Protein AF-A0A1D5Q886-F1 (afdb_monomer_lite)

Radius of gyration: 32.85 Å; chains: 1; bounding box: 80×45×106 Å

Secondary structure (DSSP, 8-state):
--S--------GGGGGSS---TTHHHHHHTHHHHTSTT----HHHHHH------SEEEEEEEETTEEEEEEEE--SHHHHTTGGGG-TT-SEEEEEEETT-TT-B-TTTSSSBHHHHHHHHHHHHHT-GGGTTSEEEEEEE-HHHHHHHHTTS-GGGT-TT--S-TT-HHHHHHHHHHHHHHT-S--SS---EEE--TT-HHHHHHHHHHHHHHHHHHHHHHHHHHHHHHHHHHHHHHHHHHHHHHHHHTS--PPPPHHHHHHHHHHHHHHHHHHHHHHHHH--SS-HHHHHHHHHHHTTSSSS----

Organism: Macaca mulatta (NCBI:txid9544)

Sequence (308 aa):
MTPWAGLRAGPLLLWSCADWGESVKYFLDNLDRIGQLNYFPSKQDILLARKATKGIVEHDFVIKKIPFKMVDVGGQRSQRQKWFQCFDGITSILFMVSSSEYDQVLMEDRRTNRLVESMNIFETIVNNKLFFNVSIILFLNKMDLLVEKVKTVSIKKHFPDFRGDPHRLEDVQRYLVQCFDRKRRNRSKPLFHHFTTAIDTENVRFVFHAVKDTILQENLKDIMLHLASSQLTFQEAHRRWRNLEFLQTAAPPVPLDSRACLQLSLLKGVRQCLLGLWLLFWLDKEVAVFVLLLWLFTDLKDVTRAEC

Structure (mmCIF, N/CA/C/O backbone):
data_AF-A0A1D5Q886-F1
#
_entry.id   AF-A0A1D5Q886-F1
#
loop_
_atom_site.group_PDB
_atom_site.id
_atom_site.type_symbol
_atom_site.label_atom_id
_atom_site.label_alt_id
_atom_site.label_comp_id
_atom_site.label_asym_id
_atom_site.label_entity_id
_atom_site.label_seq_id
_atom_site.pdbx_PDB_ins_code
_atom_site.Cartn_x
_atom_site.Cartn_y
_atom_site.Cartn_z
_atom_site.occupancy
_atom_site.B_iso_or_equiv
_atom_site.auth_seq_id
_atom_site.auth_comp_id
_atom_site.auth_asym_id
_atom_site.auth_atom_id
_atom_site.pdbx_PDB_model_num
ATOM 1 N N . MET A 1 1 ? 21.673 27.753 -38.945 1.00 35.06 1 MET A N 1
ATOM 2 C CA . MET A 1 1 ? 22.436 26.631 -38.356 1.00 35.06 1 MET A CA 1
ATOM 3 C C . MET A 1 1 ? 21.899 26.376 -36.956 1.00 35.06 1 MET A C 1
ATOM 5 O O . MET A 1 1 ? 22.257 27.079 -36.025 1.00 35.06 1 MET A O 1
ATOM 9 N N . THR A 1 2 ? 20.946 25.457 -36.829 1.00 32.69 2 THR A N 1
ATOM 10 C CA . THR A 1 2 ? 20.318 25.061 -35.558 1.00 32.69 2 THR A CA 1
ATOM 11 C C . THR A 1 2 ? 21.127 23.932 -34.907 1.00 32.69 2 THR A C 1
ATOM 13 O O . THR A 1 2 ? 21.333 22.907 -35.561 1.00 32.69 2 THR A O 1
ATOM 16 N N . PRO A 1 3 ? 21.573 24.057 -33.645 1.00 34.31 3 PRO A N 1
ATOM 17 C CA . PRO A 1 3 ? 22.363 23.030 -32.977 1.00 34.31 3 PRO A CA 1
ATOM 18 C C . PRO A 1 3 ? 21.439 22.042 -32.247 1.00 34.31 3 PRO A C 1
ATOM 20 O O . PRO A 1 3 ? 21.350 22.052 -31.028 1.00 34.31 3 PRO A O 1
ATOM 23 N N . TRP A 1 4 ? 20.720 21.199 -32.995 1.00 37.16 4 TRP A N 1
ATOM 24 C CA . TRP A 1 4 ? 19.926 20.088 -32.429 1.00 37.16 4 TRP A CA 1
ATOM 25 C C . TRP A 1 4 ? 20.137 18.761 -33.175 1.00 37.16 4 TRP A C 1
ATOM 27 O O . TRP A 1 4 ? 19.319 17.851 -33.102 1.00 37.16 4 TRP A O 1
ATOM 37 N N . ALA A 1 5 ? 21.259 18.619 -33.881 1.00 35.41 5 ALA A N 1
ATOM 38 C CA . ALA A 1 5 ? 21.667 17.361 -34.498 1.00 35.41 5 ALA A CA 1
ATOM 39 C C . ALA A 1 5 ? 22.749 16.704 -33.629 1.00 35.41 5 ALA A C 1
ATOM 41 O O . ALA A 1 5 ? 23.938 16.911 -33.855 1.00 35.41 5 ALA A O 1
ATOM 42 N N . GLY A 1 6 ? 22.359 15.959 -32.589 1.00 32.94 6 GLY A N 1
ATOM 43 C CA . GLY A 1 6 ? 23.367 15.326 -31.728 1.00 32.94 6 GLY A CA 1
ATOM 44 C C . GLY A 1 6 ? 22.916 14.415 -30.590 1.00 32.94 6 GLY A C 1
ATOM 45 O O . GLY A 1 6 ? 23.776 13.778 -29.990 1.00 32.94 6 GLY A O 1
ATOM 46 N N . LEU A 1 7 ? 21.623 14.275 -30.288 1.00 31.41 7 LEU A N 1
ATOM 47 C CA . LEU A 1 7 ? 21.173 13.280 -29.307 1.00 31.41 7 LEU A CA 1
ATOM 48 C C . LEU A 1 7 ? 20.962 11.929 -29.995 1.00 31.41 7 LEU A C 1
ATOM 50 O O . LEU A 1 7 ? 19.852 11.547 -30.353 1.00 31.41 7 LEU A O 1
ATOM 54 N N . ARG A 1 8 ? 22.065 11.197 -30.192 1.00 32.16 8 ARG A N 1
ATOM 55 C CA . ARG A 1 8 ? 21.997 9.751 -30.429 1.00 32.16 8 ARG A CA 1
ATOM 56 C C . ARG A 1 8 ? 21.373 9.116 -29.189 1.00 32.16 8 ARG A C 1
ATOM 58 O O . ARG A 1 8 ? 21.876 9.313 -28.084 1.00 32.16 8 ARG A O 1
ATOM 65 N N . ALA A 1 9 ? 20.294 8.366 -29.385 1.00 40.53 9 ALA A N 1
ATOM 66 C CA . ALA A 1 9 ? 19.704 7.507 -28.370 1.00 40.53 9 ALA A CA 1
ATOM 67 C C . ALA A 1 9 ? 20.771 6.519 -27.864 1.00 40.53 9 ALA A C 1
ATOM 69 O O . ALA A 1 9 ? 21.101 5.540 -28.531 1.00 40.53 9 ALA A O 1
ATOM 70 N N . GLY A 1 10 ? 21.365 6.829 -26.711 1.00 32.94 10 GLY A N 1
ATOM 71 C CA . GLY A 1 10 ? 22.232 5.916 -25.974 1.00 32.94 10 GLY A CA 1
ATOM 72 C C . GLY A 1 10 ? 21.411 4.774 -25.365 1.00 32.94 10 GLY A C 1
ATOM 73 O O . GLY A 1 10 ? 20.213 4.944 -25.122 1.00 32.94 10 GLY A O 1
ATOM 74 N N . PRO A 1 11 ? 22.025 3.602 -25.132 1.00 35.56 11 PRO A N 1
ATOM 75 C CA . PRO A 1 11 ? 21.311 2.397 -24.739 1.00 35.56 11 PRO A CA 1
ATOM 76 C C . PRO A 1 11 ? 20.588 2.599 -23.403 1.00 35.56 11 PRO A C 1
ATOM 78 O O . PRO A 1 11 ? 21.082 3.292 -22.515 1.00 35.56 11 PRO A O 1
ATOM 81 N N . LEU A 1 12 ? 19.424 1.953 -23.292 1.00 39.47 12 LEU A N 1
ATOM 82 C CA . LEU A 1 12 ? 18.396 1.926 -22.233 1.00 39.47 12 LEU A CA 1
ATOM 83 C C . LEU A 1 12 ? 18.867 1.779 -20.761 1.00 39.47 12 LEU A C 1
ATOM 85 O O . LEU A 1 12 ? 18.046 1.647 -19.861 1.00 39.47 12 LEU A O 1
ATOM 89 N N . LEU A 1 13 ? 20.168 1.828 -20.481 1.00 33.81 13 LEU A N 1
ATOM 90 C CA . LEU A 1 13 ? 20.782 1.653 -19.165 1.00 33.81 13 LEU A CA 1
ATOM 91 C C . LEU A 1 13 ? 20.791 2.923 -18.297 1.00 33.81 13 LEU A C 1
ATOM 93 O O . LEU A 1 13 ? 20.920 2.811 -17.083 1.00 33.81 13 LEU A O 1
ATOM 97 N N . LEU A 1 14 ? 20.602 4.122 -18.865 1.00 29.92 14 LEU A N 1
ATOM 98 C CA . LEU A 1 14 ? 20.473 5.355 -18.063 1.00 29.92 14 LEU A CA 1
ATOM 99 C C . LEU A 1 14 ? 19.100 5.514 -17.383 1.00 29.92 14 LEU A C 1
ATOM 101 O O . LEU A 1 14 ? 18.941 6.363 -16.507 1.00 29.92 14 LEU A O 1
ATOM 105 N N . TRP A 1 15 ? 18.114 4.692 -17.748 1.00 35.84 15 TRP A N 1
ATOM 106 C CA . TRP A 1 15 ? 16.752 4.773 -17.214 1.00 35.84 15 TRP A CA 1
ATOM 107 C C . TRP A 1 15 ? 16.593 4.151 -15.821 1.00 35.84 15 TRP A C 1
ATOM 109 O O . TRP A 1 15 ? 15.579 4.387 -15.174 1.00 35.84 15 TRP A O 1
ATOM 119 N N . SER A 1 16 ? 17.576 3.393 -15.318 1.00 34.75 16 SER A N 1
ATOM 120 C CA . SER A 1 16 ? 17.451 2.731 -14.010 1.00 34.75 16 SER A CA 1
ATOM 121 C C . SER A 1 16 ? 17.800 3.626 -12.814 1.00 34.75 16 SER A C 1
ATOM 123 O O . SER A 1 16 ? 17.658 3.187 -11.678 1.00 34.75 16 SER A O 1
ATOM 125 N N . CYS A 1 17 ? 18.309 4.843 -13.044 1.00 35.97 17 CYS A N 1
ATOM 126 C CA . CYS A 1 17 ? 18.893 5.683 -11.989 1.00 35.97 17 CYS A CA 1
ATOM 127 C C . CYS A 1 17 ? 18.140 7.004 -11.750 1.00 35.97 17 CYS A C 1
ATOM 129 O O . CYS A 1 17 ? 18.440 7.730 -10.804 1.00 35.97 17 CYS A O 1
ATOM 131 N N . ALA A 1 18 ? 17.162 7.337 -12.593 1.00 41.09 18 ALA A N 1
ATOM 132 C CA . ALA A 1 18 ? 16.409 8.575 -12.462 1.00 41.09 18 ALA A CA 1
ATOM 133 C C . ALA A 1 18 ? 15.061 8.314 -11.773 1.00 41.09 18 ALA A C 1
ATOM 135 O O . ALA A 1 18 ? 14.296 7.452 -12.200 1.00 41.09 18 ALA A O 1
ATOM 136 N N . ASP A 1 19 ? 14.788 9.057 -10.698 1.00 54.03 19 ASP A N 1
ATOM 137 C CA . ASP A 1 19 ? 13.558 8.971 -9.904 1.00 54.03 19 ASP A CA 1
ATOM 138 C C . ASP A 1 19 ? 12.361 9.579 -10.653 1.00 54.03 19 ASP A C 1
ATOM 140 O O . ASP A 1 19 ? 11.834 10.638 -10.312 1.00 54.03 19 ASP A O 1
ATOM 144 N N . TRP A 1 20 ? 11.957 8.932 -11.741 1.00 64.25 20 TRP A N 1
ATOM 145 C CA . TRP A 1 20 ? 10.746 9.289 -12.463 1.00 64.25 20 TRP A CA 1
ATOM 146 C C . TRP A 1 20 ? 9.545 8.627 -11.794 1.00 64.25 20 TRP A C 1
ATOM 148 O O . TRP A 1 20 ? 9.583 7.460 -11.404 1.00 64.25 20 TRP A O 1
ATOM 158 N N . GLY A 1 21 ? 8.452 9.380 -11.658 1.00 72.25 21 GLY A N 1
ATOM 159 C CA . GLY A 1 21 ? 7.179 8.805 -11.237 1.00 72.25 21 GLY A CA 1
ATOM 160 C C . GLY A 1 21 ? 6.729 7.729 -12.226 1.00 72.25 21 GLY A C 1
ATOM 161 O O . GLY A 1 21 ? 6.807 7.926 -13.434 1.00 72.25 21 GLY A O 1
ATOM 162 N N . GLU A 1 22 ? 6.224 6.606 -11.725 1.00 75.69 22 GLU A N 1
ATOM 163 C CA . GLU A 1 22 ? 5.811 5.467 -12.561 1.00 75.69 22 GLU A CA 1
ATOM 164 C C . GLU A 1 22 ? 4.696 5.836 -13.560 1.00 75.69 22 GLU A C 1
ATOM 166 O O . GLU A 1 22 ? 4.596 5.236 -14.627 1.00 75.69 22 GLU A O 1
ATOM 171 N N . SER A 1 23 ? 3.903 6.876 -13.269 1.00 86.31 23 SER A N 1
ATOM 172 C CA . SER A 1 23 ? 2.862 7.389 -14.165 1.00 86.31 23 SER A CA 1
ATOM 173 C C . SER A 1 23 ? 3.380 8.239 -15.332 1.00 86.31 23 SER A C 1
ATOM 175 O O . SER A 1 23 ? 2.614 8.535 -16.247 1.00 86.31 23 SER A O 1
ATOM 177 N N . VAL A 1 24 ? 4.670 8.601 -15.363 1.00 90.56 24 VAL A N 1
ATOM 178 C CA . VAL A 1 24 ? 5.254 9.427 -16.439 1.00 90.56 24 VAL A CA 1
ATOM 179 C C . VAL A 1 24 ? 5.100 8.751 -17.798 1.00 90.56 24 VAL A C 1
ATOM 181 O O . VAL A 1 24 ? 4.700 9.407 -18.756 1.00 90.56 24 VAL A O 1
ATOM 184 N N . LYS A 1 25 ? 5.343 7.435 -17.872 1.00 89.75 25 LYS A N 1
ATOM 185 C CA . LYS A 1 25 ? 5.168 6.666 -19.110 1.00 89.75 25 LYS A CA 1
ATOM 186 C C . LYS A 1 25 ? 3.739 6.792 -19.640 1.00 89.75 25 LYS A C 1
ATOM 188 O O . LYS A 1 25 ? 3.553 7.115 -20.802 1.00 89.75 25 LYS A O 1
ATOM 193 N N . TYR A 1 26 ? 2.739 6.611 -18.775 1.00 91.12 26 TYR A N 1
ATOM 194 C CA . TYR A 1 26 ? 1.333 6.732 -19.160 1.00 91.12 26 TYR A CA 1
ATOM 195 C C . TYR A 1 26 ? 1.006 8.115 -19.739 1.00 91.12 26 TYR A C 1
ATOM 197 O O . TYR A 1 26 ? 0.364 8.200 -20.782 1.00 91.12 26 TYR A O 1
ATOM 205 N N . PHE A 1 27 ? 1.457 9.197 -19.097 1.00 93.94 27 PHE A N 1
ATOM 206 C CA . PHE A 1 27 ? 1.172 10.547 -19.589 1.00 93.94 27 PHE A CA 1
ATOM 207 C C . PHE A 1 27 ? 1.894 10.856 -20.907 1.00 93.94 27 PHE A C 1
ATOM 209 O O . PHE A 1 27 ? 1.302 11.486 -21.778 1.00 93.94 27 PHE A O 1
ATOM 216 N N . LEU A 1 28 ? 3.134 10.388 -21.082 1.00 94.81 28 LEU A N 1
ATOM 217 C CA . LEU A 1 28 ? 3.879 10.563 -22.333 1.00 94.81 28 LEU A CA 1
ATOM 218 C C . LEU A 1 28 ? 3.280 9.746 -23.483 1.00 94.81 28 LEU A C 1
ATOM 220 O O . LEU A 1 28 ? 3.143 10.267 -24.585 1.00 94.81 28 LEU A O 1
ATOM 224 N N . ASP A 1 29 ? 2.854 8.510 -23.218 1.00 95.06 29 ASP A N 1
ATOM 225 C CA . ASP A 1 29 ? 2.193 7.656 -24.213 1.00 95.06 29 ASP A CA 1
ATOM 226 C C . ASP A 1 29 ? 0.838 8.236 -24.670 1.00 95.06 29 ASP A C 1
ATOM 228 O O . ASP A 1 29 ? 0.350 7.906 -25.746 1.00 95.06 29 ASP A O 1
ATOM 232 N N . ASN A 1 30 ? 0.220 9.105 -23.860 1.00 94.81 30 ASN A N 1
ATOM 233 C CA . ASN A 1 30 ? -1.072 9.742 -24.136 1.00 94.81 30 ASN A CA 1
ATOM 234 C C . ASN A 1 30 ? -0.950 11.249 -24.420 1.00 94.81 30 ASN A C 1
ATOM 236 O O . ASN A 1 30 ? -1.945 11.977 -24.320 1.00 94.81 30 ASN A O 1
ATOM 240 N N . LEU A 1 31 ? 0.252 11.729 -24.759 1.00 95.81 31 LEU A N 1
ATOM 241 C CA . LEU A 1 31 ? 0.537 13.157 -24.895 1.00 95.81 31 LEU A CA 1
ATOM 242 C C . LEU A 1 31 ? -0.369 13.839 -25.929 1.00 95.81 31 LEU A C 1
ATOM 244 O O . LEU A 1 31 ? -0.836 14.945 -25.677 1.00 95.81 31 LEU A O 1
ATOM 248 N N . ASP A 1 32 ? -0.696 13.157 -27.028 1.00 95.75 32 ASP A N 1
ATOM 249 C CA . ASP A 1 32 ? -1.574 13.688 -28.079 1.00 95.75 32 ASP A CA 1
ATOM 250 C C . ASP A 1 32 ? -2.990 13.988 -27.576 1.00 95.75 32 ASP A C 1
ATOM 252 O O . ASP A 1 32 ? -3.592 14.984 -27.968 1.00 95.75 32 ASP A O 1
ATOM 256 N N . ARG A 1 33 ? -3.527 13.144 -26.684 1.00 96.62 33 ARG A N 1
ATOM 257 C CA . ARG A 1 33 ? -4.844 13.349 -26.062 1.00 96.62 33 ARG A CA 1
ATOM 258 C C . ARG A 1 33 ? -4.792 14.440 -24.995 1.00 96.62 33 ARG A C 1
ATOM 260 O O . ARG A 1 33 ? -5.731 15.219 -24.869 1.00 96.62 33 ARG A O 1
ATOM 267 N N . ILE A 1 34 ? -3.714 14.478 -24.212 1.00 96.12 34 ILE A N 1
ATOM 268 C CA . ILE A 1 34 ? -3.549 15.414 -23.090 1.00 96.12 34 ILE A CA 1
ATOM 269 C C . ILE A 1 34 ? -3.214 16.829 -23.583 1.00 96.12 34 ILE A C 1
ATOM 271 O O . ILE A 1 34 ? -3.606 17.807 -22.955 1.00 96.12 34 ILE A O 1
ATOM 275 N N . GLY A 1 35 ? -2.515 16.952 -24.713 1.00 96.38 35 GLY A N 1
ATOM 276 C CA . GLY A 1 35 ? -2.115 18.227 -25.309 1.00 96.38 35 GLY A CA 1
ATOM 277 C C . GLY A 1 35 ? -3.220 18.959 -26.076 1.00 96.38 35 GLY A C 1
ATOM 278 O O . GLY A 1 35 ? -2.978 20.056 -26.577 1.00 96.38 35 GLY A O 1
ATOM 279 N N . GLN A 1 36 ? -4.422 18.383 -26.195 1.00 97.19 36 GLN A N 1
ATOM 280 C CA . GLN A 1 36 ? -5.547 19.021 -26.886 1.00 97.19 36 GLN A CA 1
ATOM 281 C C . GLN A 1 36 ? -6.031 20.267 -26.128 1.00 97.19 36 GLN A C 1
ATOM 283 O O . GLN A 1 36 ? -6.125 20.265 -24.903 1.00 97.19 36 GLN A O 1
ATOM 288 N N . LEU A 1 37 ? -6.409 21.326 -26.856 1.00 96.56 37 LEU A N 1
ATOM 289 C CA . LEU A 1 37 ? -6.876 22.596 -26.266 1.00 96.56 37 LEU A CA 1
ATOM 290 C C . LEU A 1 37 ? -8.120 22.436 -25.378 1.00 96.56 37 LEU A C 1
ATOM 292 O O . LEU A 1 37 ? -8.325 23.206 -24.445 1.00 96.56 37 LEU A O 1
ATOM 296 N N . ASN A 1 38 ? -8.950 21.441 -25.674 1.00 96.75 38 ASN A N 1
ATOM 297 C CA . ASN A 1 38 ? -10.170 21.101 -24.949 1.00 96.75 38 ASN A CA 1
ATOM 298 C C . ASN A 1 38 ? -9.994 19.867 -24.044 1.00 96.75 38 ASN A C 1
ATOM 300 O O . ASN A 1 38 ? -10.980 19.197 -23.731 1.00 96.75 38 ASN A O 1
ATOM 304 N N . TYR A 1 39 ? -8.759 19.539 -23.650 1.00 96.94 39 TYR A N 1
ATOM 305 C CA . TYR A 1 39 ? -8.482 18.395 -22.789 1.00 96.94 39 TYR A CA 1
ATOM 306 C C . TYR A 1 39 ? -9.258 18.481 -21.469 1.00 96.94 39 TYR A C 1
ATOM 308 O O . TYR A 1 39 ? -9.188 19.468 -20.733 1.00 96.94 39 TYR A O 1
ATOM 316 N N . PHE A 1 40 ? -9.953 17.390 -21.149 1.00 95.38 40 PHE A N 1
ATOM 317 C CA . PHE A 1 40 ? -10.564 17.168 -19.848 1.00 95.38 40 PHE A CA 1
ATOM 318 C C . PHE A 1 40 ? -10.051 15.840 -19.269 1.00 95.38 40 PHE A C 1
ATOM 320 O O . PHE A 1 40 ? -10.111 14.821 -19.968 1.00 95.38 40 PHE A O 1
ATOM 327 N N . PRO A 1 41 ? -9.542 15.813 -18.022 1.00 96.44 41 PRO A N 1
ATOM 328 C CA . PRO A 1 41 ? -8.985 14.598 -17.440 1.00 96.44 41 PRO A CA 1
ATOM 329 C C . PRO A 1 41 ? -10.016 13.477 -17.327 1.00 96.44 41 PRO A C 1
ATOM 331 O O . PRO A 1 41 ? -11.115 13.658 -16.800 1.00 96.44 41 PRO A O 1
ATOM 334 N N . SER A 1 42 ? -9.634 12.285 -17.773 1.00 94.25 42 SER A N 1
ATOM 335 C CA . SER A 1 42 ? -10.389 11.065 -17.502 1.00 94.25 42 SER A CA 1
ATOM 336 C C . SER A 1 42 ? -10.207 10.622 -16.045 1.00 94.25 42 SER A C 1
ATOM 338 O O . SER A 1 42 ? -9.279 11.045 -15.352 1.00 94.25 42 SER A O 1
ATOM 340 N N . LYS A 1 43 ? -11.053 9.695 -15.577 1.00 91.31 43 LYS A N 1
ATOM 341 C CA . LYS A 1 43 ? -10.880 9.070 -14.252 1.00 91.31 43 LYS A CA 1
ATOM 342 C C . LYS A 1 43 ? -9.500 8.418 -14.104 1.00 91.31 43 LYS A C 1
ATOM 344 O O . LYS A 1 43 ? -8.897 8.525 -13.042 1.00 91.31 43 LYS A O 1
ATOM 349 N N . GLN A 1 44 ? -8.988 7.806 -15.172 1.00 88.94 44 GLN A N 1
ATOM 350 C CA . GLN A 1 44 ? -7.668 7.178 -15.176 1.00 88.94 44 GLN A CA 1
ATOM 351 C C . GLN A 1 44 ? -6.543 8.210 -15.030 1.00 88.94 44 GLN A C 1
ATOM 353 O O . GLN A 1 44 ? -5.605 7.988 -14.267 1.00 88.94 44 GLN A O 1
ATOM 358 N N . ASP A 1 45 ? -6.663 9.363 -15.699 1.00 93.00 45 ASP A N 1
ATOM 359 C CA . ASP A 1 45 ? -5.696 10.462 -15.569 1.00 93.00 45 ASP A CA 1
ATOM 360 C C . ASP A 1 45 ? -5.642 10.977 -14.132 1.00 93.00 45 ASP A C 1
ATOM 362 O O . ASP A 1 45 ? -4.561 11.204 -13.595 1.00 93.00 45 ASP A O 1
ATOM 366 N N . ILE A 1 46 ? -6.810 11.117 -13.497 1.00 91.56 46 ILE A N 1
ATOM 367 C CA . ILE A 1 46 ? -6.927 11.562 -12.105 1.00 91.56 46 ILE A CA 1
ATOM 368 C C . ILE A 1 46 ? -6.277 10.548 -11.154 1.00 91.56 46 ILE A C 1
ATOM 370 O O . ILE A 1 46 ? -5.536 10.955 -10.264 1.00 91.56 46 ILE A O 1
ATOM 374 N N . LEU A 1 47 ? -6.505 9.244 -11.351 1.00 87.50 47 LEU A N 1
ATOM 375 C CA . LEU A 1 47 ? -5.916 8.187 -10.516 1.00 87.50 47 LEU A CA 1
ATOM 376 C C . LEU A 1 47 ? -4.388 8.083 -10.661 1.00 87.50 47 LEU A C 1
ATOM 378 O O . LEU A 1 47 ? -3.703 7.732 -9.703 1.00 87.50 47 LEU A O 1
ATOM 382 N N . LEU A 1 48 ? -3.846 8.388 -11.844 1.00 87.38 48 LEU A N 1
ATOM 383 C CA . LEU A 1 48 ? -2.403 8.351 -12.120 1.00 87.38 48 LEU A CA 1
ATOM 384 C C . LEU A 1 48 ? -1.686 9.678 -11.833 1.00 87.38 48 LEU A C 1
ATOM 386 O O . LEU A 1 48 ? -0.447 9.724 -11.796 1.00 87.38 48 LEU A O 1
ATOM 390 N N . ALA A 1 49 ? -2.436 10.761 -11.621 1.00 88.75 49 ALA A N 1
ATOM 391 C CA . ALA A 1 49 ? -1.885 12.057 -11.267 1.00 88.75 49 ALA A CA 1
ATOM 392 C C . ALA A 1 49 ? -1.234 11.998 -9.879 1.00 88.75 49 ALA A C 1
ATOM 394 O O . ALA A 1 49 ? -1.836 11.592 -8.886 1.00 88.75 49 ALA A O 1
ATOM 395 N N . ARG A 1 50 ? 0.022 12.444 -9.790 1.00 85.38 50 ARG A N 1
ATOM 396 C CA . ARG A 1 50 ? 0.776 12.435 -8.534 1.00 85.38 50 ARG A CA 1
ATOM 397 C C . ARG A 1 50 ? 0.750 13.812 -7.884 1.00 85.38 50 ARG A C 1
ATOM 399 O O . ARG A 1 50 ? 1.341 14.758 -8.397 1.00 85.38 50 ARG A O 1
ATOM 406 N N . LYS A 1 51 ? 0.160 13.898 -6.693 1.00 86.06 51 LYS A N 1
ATOM 407 C CA . LYS A 1 51 ? 0.280 15.050 -5.792 1.00 86.06 51 LYS A CA 1
ATOM 408 C C . LYS A 1 51 ? 0.707 14.552 -4.418 1.00 86.06 51 LYS A C 1
ATOM 410 O O . LYS A 1 51 ? 0.059 13.686 -3.848 1.00 86.06 51 LYS A O 1
ATOM 415 N N . ALA A 1 52 ? 1.817 15.067 -3.892 1.00 85.00 52 ALA A N 1
ATOM 416 C CA . ALA A 1 52 ? 2.274 14.679 -2.561 1.00 85.00 52 ALA A CA 1
ATOM 417 C C . ALA A 1 52 ? 1.327 15.243 -1.489 1.00 85.00 52 ALA A C 1
ATOM 419 O O . ALA A 1 52 ? 1.185 16.466 -1.385 1.00 85.00 52 ALA A O 1
ATOM 420 N N . THR A 1 53 ? 0.714 14.367 -0.687 1.00 85.94 53 THR A N 1
ATOM 421 C CA . THR A 1 53 ? -0.109 14.764 0.462 1.00 85.94 53 THR A CA 1
ATOM 422 C C . THR A 1 53 ? 0.759 15.493 1.487 1.00 85.94 53 THR A C 1
ATOM 424 O O . THR A 1 53 ? 1.780 14.979 1.953 1.00 85.94 53 THR A O 1
ATOM 427 N N . LYS A 1 54 ? 0.361 16.721 1.829 1.00 86.44 54 LYS A N 1
ATOM 428 C CA . LYS A 1 54 ? 0.977 17.530 2.884 1.00 86.44 54 LYS A CA 1
ATOM 429 C C . LYS A 1 54 ? -0.029 17.655 4.020 1.00 86.44 54 LYS A C 1
ATOM 431 O O . LYS A 1 54 ? -1.084 18.244 3.825 1.00 86.44 54 LYS A O 1
ATOM 436 N N . GLY A 1 55 ? 0.319 17.151 5.201 1.00 87.69 55 GLY A N 1
ATOM 437 C CA . GLY A 1 55 ? -0.596 17.126 6.343 1.00 87.69 55 GLY A CA 1
ATOM 438 C C . GLY A 1 55 ? -1.519 15.908 6.356 1.00 87.69 55 GLY A C 1
ATOM 439 O O . GLY A 1 55 ? -1.104 14.820 5.951 1.00 87.69 55 GLY A O 1
ATOM 440 N N . ILE A 1 56 ? -2.719 16.123 6.890 1.00 89.31 56 ILE A N 1
ATOM 441 C CA . ILE A 1 56 ? -3.748 15.119 7.165 1.00 89.31 56 ILE A CA 1
ATOM 442 C C . ILE A 1 56 ? -5.001 15.533 6.398 1.00 89.31 56 ILE A C 1
ATOM 444 O O . ILE A 1 56 ? -5.367 16.710 6.421 1.00 89.31 56 ILE A O 1
ATOM 448 N N . VAL A 1 57 ? -5.628 14.587 5.708 1.00 90.50 57 VAL A N 1
ATOM 449 C CA . VAL A 1 57 ? -6.862 14.806 4.950 1.00 90.50 57 VAL A CA 1
ATOM 450 C C . VAL A 1 57 ? -7.886 13.769 5.386 1.00 90.50 57 VAL A C 1
ATOM 452 O O . VAL A 1 57 ? -7.604 12.574 5.373 1.00 90.50 57 VAL A O 1
ATOM 455 N N . GLU A 1 58 ? -9.072 14.226 5.777 1.00 92.12 58 GLU A N 1
ATOM 456 C CA . GLU A 1 58 ? -10.180 13.357 6.169 1.00 92.12 58 GLU A CA 1
ATOM 457 C C . GLU A 1 58 ? -11.203 13.245 5.037 1.00 92.12 58 GLU A C 1
ATOM 459 O O . GLU A 1 58 ? -11.515 14.222 4.352 1.00 92.12 58 GLU A O 1
ATOM 464 N N . HIS A 1 59 ? -11.734 12.041 4.860 1.00 90.88 59 HIS A N 1
ATOM 465 C CA . HIS A 1 59 ? -12.771 11.726 3.893 1.00 90.88 59 HIS A CA 1
ATOM 466 C C . HIS A 1 59 ? -13.878 10.929 4.573 1.00 90.88 59 HIS A C 1
ATOM 468 O O . HIS A 1 59 ? -13.674 9.780 4.969 1.00 90.88 59 HIS A O 1
ATOM 474 N N . ASP A 1 60 ? -15.060 11.528 4.661 1.00 91.31 60 ASP A N 1
ATOM 475 C CA . ASP A 1 60 ? -16.253 10.875 5.186 1.00 91.31 60 ASP A CA 1
ATOM 476 C C . ASP A 1 60 ? -17.065 10.252 4.048 1.00 91.31 60 ASP A C 1
ATOM 478 O O . ASP A 1 60 ? -17.341 10.884 3.025 1.00 91.31 60 ASP A O 1
ATOM 482 N N . PHE A 1 61 ? -17.473 8.999 4.222 1.00 88.69 61 PHE A N 1
ATOM 483 C CA . PHE A 1 61 ? -18.352 8.307 3.286 1.00 88.69 61 PHE A CA 1
ATOM 484 C C . PHE A 1 61 ? -19.237 7.294 4.005 1.00 88.69 61 PHE A C 1
ATOM 486 O O . PHE A 1 61 ? -18.891 6.759 5.051 1.00 88.69 61 PHE A O 1
ATOM 493 N N . VAL A 1 62 ? -20.402 6.997 3.432 1.00 85.00 62 VAL A N 1
ATOM 494 C CA . VAL A 1 62 ? -21.343 6.022 3.997 1.00 85.00 62 VAL A CA 1
ATOM 495 C C . VAL A 1 62 ? -21.422 4.813 3.078 1.00 85.00 62 VAL A C 1
ATOM 497 O O . VAL A 1 62 ? -21.809 4.929 1.917 1.00 85.00 62 VAL A O 1
ATOM 500 N N . ILE A 1 63 ? -21.096 3.630 3.601 1.00 78.38 63 ILE A N 1
ATOM 501 C CA . ILE A 1 63 ? -21.178 2.366 2.860 1.00 78.38 63 ILE A CA 1
ATOM 502 C C . ILE A 1 63 ? -22.187 1.464 3.552 1.00 78.38 63 ILE A C 1
ATOM 504 O O . ILE A 1 63 ? -22.016 1.105 4.712 1.00 78.38 63 ILE A O 1
ATOM 508 N N . LYS A 1 64 ? -23.247 1.068 2.834 1.00 79.38 64 LYS A N 1
ATOM 509 C CA . LYS A 1 64 ? -24.316 0.198 3.364 1.00 79.38 64 LYS A CA 1
ATOM 510 C C . LYS A 1 64 ? -24.863 0.694 4.722 1.00 79.38 64 LYS A C 1
ATOM 512 O O . LYS A 1 64 ? -25.076 -0.104 5.626 1.00 79.38 64 LYS A O 1
ATOM 517 N N . LYS A 1 65 ? -25.102 2.010 4.838 1.00 81.69 65 LYS A N 1
ATOM 518 C CA . LYS A 1 65 ? -25.575 2.721 6.050 1.00 81.69 65 LYS A CA 1
ATOM 519 C C . LYS A 1 65 ? -24.577 2.797 7.214 1.00 81.69 65 LYS A C 1
ATOM 521 O O . LYS A 1 65 ? -24.933 3.303 8.271 1.00 81.69 65 LYS A O 1
ATOM 526 N N . ILE A 1 66 ? -23.344 2.336 7.026 1.00 80.12 66 ILE A N 1
ATOM 527 C CA . ILE A 1 66 ? -22.282 2.450 8.024 1.00 80.12 66 ILE A CA 1
ATOM 528 C C . ILE A 1 66 ? -21.431 3.674 7.660 1.00 80.12 66 ILE A C 1
ATOM 530 O O . ILE A 1 66 ? -20.920 3.721 6.535 1.00 80.12 66 ILE A O 1
ATOM 534 N N . PRO A 1 67 ? -21.308 4.675 8.548 1.00 85.94 67 PRO A N 1
ATOM 535 C CA . PRO A 1 67 ? -20.434 5.815 8.320 1.00 85.94 67 PRO A CA 1
ATOM 536 C C . PRO A 1 67 ? -18.972 5.391 8.488 1.00 85.94 67 PRO A C 1
ATOM 538 O O . PRO A 1 67 ? -18.595 4.783 9.487 1.00 85.94 67 PRO A O 1
ATOM 541 N N . PHE A 1 68 ? -18.154 5.721 7.499 1.00 86.69 68 PHE A N 1
ATOM 542 C CA . PHE A 1 68 ? -16.711 5.550 7.501 1.00 86.69 68 PHE A CA 1
ATOM 543 C C . PHE A 1 68 ? -16.053 6.921 7.433 1.00 86.69 68 PHE A C 1
ATOM 545 O O . PHE A 1 68 ? -16.453 7.773 6.641 1.00 86.69 68 PHE A O 1
ATOM 552 N N . LYS A 1 69 ? -15.000 7.084 8.229 1.00 90.62 69 LYS A N 1
ATOM 553 C CA . LYS A 1 69 ? -14.062 8.195 8.138 1.00 90.62 69 LYS A CA 1
ATOM 554 C C . LYS A 1 69 ? -12.698 7.627 7.774 1.00 90.62 69 LYS A C 1
ATOM 556 O O . LYS A 1 69 ? -12.136 6.836 8.530 1.00 90.62 69 LYS A O 1
ATOM 561 N N . MET A 1 70 ? -12.182 7.999 6.609 1.00 90.38 70 MET A N 1
ATOM 562 C CA . MET A 1 70 ? -10.840 7.635 6.165 1.00 90.38 70 MET A CA 1
ATOM 563 C C . MET A 1 70 ? -9.906 8.823 6.336 1.00 90.38 70 MET A C 1
ATOM 565 O O . MET A 1 70 ? -10.230 9.933 5.925 1.00 90.38 70 MET A O 1
ATOM 569 N N . VAL A 1 71 ? -8.741 8.573 6.922 1.00 92.19 71 VAL A N 1
ATOM 570 C CA . VAL A 1 71 ? -7.723 9.595 7.157 1.00 92.19 71 VAL A CA 1
ATOM 571 C C . VAL A 1 71 ? -6.504 9.275 6.296 1.00 92.19 71 VAL A C 1
ATOM 573 O O . VAL A 1 71 ? -5.852 8.254 6.511 1.00 92.19 71 VAL A O 1
ATOM 576 N N . ASP A 1 72 ? -6.213 10.127 5.312 1.00 91.38 72 ASP A N 1
ATOM 577 C CA . ASP A 1 72 ? -4.985 10.070 4.516 1.00 91.38 72 ASP A CA 1
ATOM 578 C C . ASP A 1 72 ? -3.907 10.959 5.144 1.00 91.38 72 ASP A C 1
ATOM 580 O O . ASP A 1 72 ? -4.156 12.100 5.547 1.00 91.38 72 ASP A O 1
ATOM 584 N N . VAL A 1 73 ? -2.686 10.436 5.218 1.00 92.12 73 VAL A N 1
ATOM 585 C CA . VAL A 1 73 ? -1.544 11.111 5.834 1.00 92.12 73 VAL A CA 1
ATOM 586 C C . VAL A 1 73 ? -0.335 11.065 4.915 1.00 92.12 73 VAL A C 1
ATOM 588 O O . VAL A 1 73 ? -0.051 10.071 4.251 1.00 92.12 73 VAL A O 1
ATOM 591 N N . GLY A 1 74 ? 0.449 12.143 4.910 1.00 87.88 74 GLY A N 1
ATOM 592 C CA . GLY A 1 74 ? 1.695 12.171 4.147 1.00 87.88 74 GLY A CA 1
ATOM 593 C C . GLY A 1 74 ? 2.675 11.068 4.584 1.00 87.88 74 GLY A C 1
ATOM 594 O O . GLY A 1 74 ? 3.026 10.971 5.761 1.00 87.88 74 GLY A O 1
ATOM 595 N N . GLY A 1 75 ? 3.161 10.270 3.627 1.00 85.81 75 GLY A N 1
ATOM 596 C CA . GLY A 1 75 ? 4.104 9.162 3.875 1.00 85.81 75 GLY A CA 1
ATOM 597 C C . GLY A 1 75 ? 5.590 9.553 3.971 1.00 85.81 75 GLY A C 1
ATOM 598 O O . GLY A 1 75 ? 6.419 8.772 4.451 1.00 85.81 75 GLY A O 1
ATOM 599 N N . GLN A 1 76 ? 5.946 10.764 3.529 1.00 85.19 76 GLN A N 1
ATOM 600 C CA . GLN A 1 76 ? 7.324 11.279 3.578 1.00 85.19 76 GLN A CA 1
ATOM 601 C C . GLN A 1 76 ? 7.800 11.464 5.022 1.00 85.19 76 GLN A C 1
ATOM 603 O O . GLN A 1 76 ? 7.002 11.828 5.886 1.00 85.19 76 GLN A O 1
ATOM 608 N N . ARG A 1 77 ? 9.104 11.299 5.283 1.00 88.62 77 ARG A N 1
ATOM 609 C CA . ARG A 1 77 ? 9.707 11.416 6.627 1.00 88.62 77 ARG A CA 1
ATOM 610 C C . ARG A 1 77 ? 9.324 12.720 7.331 1.00 88.62 77 ARG A C 1
ATOM 612 O O . ARG A 1 77 ? 8.980 12.694 8.509 1.00 88.62 77 ARG A O 1
ATOM 619 N N . SER A 1 78 ? 9.285 13.833 6.596 1.00 86.88 78 SER A N 1
ATOM 620 C CA . SER A 1 78 ? 8.893 15.155 7.115 1.00 86.88 78 SER A CA 1
ATOM 621 C C . SER A 1 78 ? 7.438 15.241 7.597 1.00 86.88 78 SER A C 1
ATOM 623 O O . SER A 1 78 ? 7.107 16.109 8.399 1.00 86.88 78 SER A O 1
ATOM 625 N N . GLN A 1 79 ? 6.555 14.365 7.109 1.00 90.12 79 GLN A N 1
ATOM 626 C CA . GLN A 1 79 ? 5.133 14.361 7.460 1.00 90.12 79 GLN A CA 1
ATOM 627 C C . GLN A 1 79 ? 4.800 13.379 8.588 1.00 90.12 79 GLN A C 1
ATOM 629 O O . GLN A 1 79 ? 3.784 13.562 9.253 1.00 90.12 79 GLN A O 1
ATOM 634 N N . ARG A 1 80 ? 5.659 12.387 8.863 1.00 89.69 80 ARG A N 1
ATOM 635 C CA . ARG A 1 80 ? 5.389 11.328 9.858 1.00 89.69 80 ARG A CA 1
ATOM 636 C C . ARG A 1 80 ? 5.247 11.846 11.280 1.00 89.69 80 ARG A C 1
ATOM 638 O O . ARG A 1 80 ? 4.508 11.271 12.069 1.00 89.69 80 ARG A O 1
ATOM 645 N N . GLN A 1 81 ? 5.889 12.972 11.589 1.00 86.25 81 GLN A N 1
ATOM 646 C CA . GLN A 1 81 ? 5.682 13.651 12.865 1.00 86.25 81 GLN A CA 1
ATOM 647 C C . GLN A 1 81 ? 4.223 14.066 13.068 1.00 86.25 81 GLN A C 1
ATOM 649 O O . GLN A 1 81 ? 3.842 14.263 14.198 1.00 86.25 81 GLN A O 1
ATOM 654 N N . LYS A 1 82 ? 3.382 14.178 12.036 1.00 88.19 82 LYS A N 1
ATOM 655 C CA . LYS A 1 82 ? 1.969 14.559 12.197 1.00 88.19 82 LYS A CA 1
ATOM 656 C C . LYS A 1 82 ? 1.051 13.371 12.478 1.00 88.19 82 LYS A C 1
ATOM 658 O O . LYS A 1 82 ? -0.078 13.583 12.894 1.00 88.19 82 LYS A O 1
ATOM 663 N N . TRP A 1 83 ? 1.514 12.134 12.283 1.00 89.62 83 TRP A N 1
ATOM 664 C CA . TRP A 1 83 ? 0.663 10.944 12.386 1.00 89.62 83 TRP A CA 1
ATOM 665 C C . TRP A 1 83 ? 0.045 10.761 13.776 1.00 89.62 83 TRP A C 1
ATOM 667 O O . TRP A 1 83 ? -1.070 10.270 13.887 1.00 89.62 83 TRP A O 1
ATOM 677 N N . PHE A 1 84 ? 0.713 11.218 14.841 1.00 83.56 84 PHE A N 1
ATOM 678 C CA . PHE A 1 84 ? 0.152 11.126 16.193 1.00 83.56 84 PHE A CA 1
ATOM 679 C C . PHE A 1 84 ? -1.172 11.887 16.355 1.00 83.56 84 PHE A C 1
ATOM 681 O O . PHE A 1 84 ? -1.945 11.561 17.248 1.00 83.56 84 PHE A O 1
ATOM 688 N N . GLN A 1 85 ? -1.446 12.877 15.500 1.00 84.44 85 GLN A N 1
ATOM 689 C CA . GLN A 1 85 ? -2.658 13.698 15.565 1.00 84.44 85 GLN A CA 1
ATOM 690 C C . GLN A 1 85 ? -3.909 12.933 15.117 1.00 84.44 85 GLN A C 1
ATOM 692 O O . GLN A 1 85 ? -5.012 13.354 15.438 1.00 84.44 85 GLN A O 1
ATOM 697 N N . CYS A 1 86 ? -3.749 11.818 14.397 1.00 85.75 86 CYS A N 1
ATOM 698 C CA . CYS A 1 86 ? -4.857 11.009 13.888 1.00 85.75 86 CYS A CA 1
ATOM 699 C C . CYS A 1 86 ? -4.911 9.598 14.491 1.00 85.75 86 CYS A C 1
ATOM 701 O O . CYS A 1 86 ? -5.575 8.731 13.937 1.00 85.75 86 CYS A O 1
ATOM 703 N N . PHE A 1 87 ? -4.182 9.332 15.580 1.00 82.00 87 PHE A N 1
ATOM 704 C CA . PHE A 1 87 ? -4.157 8.008 16.216 1.00 82.00 87 PHE A CA 1
ATOM 705 C C . PHE A 1 87 ? -5.231 7.807 17.285 1.00 82.00 87 PHE A C 1
ATOM 707 O O . PHE A 1 87 ? -5.381 6.690 17.776 1.00 82.00 87 PHE A O 1
ATOM 714 N N . ASP A 1 88 ? -5.978 8.852 17.631 1.00 80.00 88 ASP A N 1
ATOM 715 C CA . ASP A 1 88 ? -7.077 8.735 18.581 1.00 80.00 88 ASP A CA 1
ATOM 716 C C . ASP A 1 88 ? -8.339 8.176 17.906 1.00 80.00 88 ASP A C 1
ATOM 718 O O . ASP A 1 88 ? -8.698 8.575 16.798 1.00 80.00 88 ASP A O 1
ATOM 722 N N . GLY A 1 89 ? -8.997 7.224 18.566 1.00 80.94 89 GLY A N 1
ATOM 723 C CA . GLY A 1 89 ? -10.265 6.645 18.112 1.00 80.94 89 GLY A CA 1
ATOM 724 C C . GLY A 1 89 ? -10.229 5.845 16.800 1.00 80.94 89 GLY A C 1
ATOM 725 O O . GLY A 1 89 ? -11.291 5.579 16.235 1.00 80.94 89 GLY A O 1
ATOM 726 N N . ILE A 1 90 ? -9.057 5.447 16.290 1.00 89.06 90 ILE A N 1
ATOM 727 C CA . ILE A 1 90 ? -8.986 4.665 15.046 1.00 89.06 90 ILE A CA 1
ATOM 728 C C . ILE A 1 90 ? -9.416 3.212 15.258 1.00 89.06 90 ILE A C 1
ATOM 730 O O . ILE A 1 90 ? -8.985 2.535 16.187 1.00 89.06 90 ILE A O 1
ATOM 734 N N . THR A 1 91 ? -10.244 2.707 14.348 1.00 87.75 91 THR A N 1
ATOM 735 C CA . THR A 1 91 ? -10.701 1.309 14.360 1.00 87.75 91 THR A CA 1
ATOM 736 C C . THR A 1 91 ? -9.718 0.378 13.652 1.00 87.75 91 THR A C 1
ATOM 738 O O . THR A 1 91 ? -9.486 -0.749 14.079 1.00 87.75 91 THR A O 1
ATOM 741 N N . SER A 1 92 ? -9.128 0.838 12.546 1.00 89.19 92 SER A N 1
ATOM 742 C CA . SER A 1 92 ? -8.241 0.028 11.716 1.00 89.19 92 SER A CA 1
ATOM 743 C C . SER A 1 92 ? -7.188 0.886 11.018 1.00 89.19 92 SER A C 1
ATOM 745 O O . SER A 1 92 ? -7.435 2.048 10.697 1.00 89.19 92 SER A O 1
ATOM 747 N N . ILE A 1 93 ? -6.016 0.299 10.770 1.00 91.75 93 ILE A N 1
ATOM 748 C CA . ILE A 1 93 ? -4.928 0.882 9.986 1.00 91.75 93 ILE A CA 1
ATOM 749 C C . ILE A 1 93 ? -4.793 0.097 8.683 1.00 91.75 93 ILE A C 1
ATOM 751 O O . ILE A 1 93 ? -4.502 -1.101 8.696 1.00 91.75 93 ILE A O 1
ATOM 755 N N . LEU A 1 94 ? -4.925 0.799 7.558 1.00 92.62 94 LEU A N 1
ATOM 756 C CA . LEU A 1 94 ? -4.594 0.281 6.233 1.00 92.62 94 LEU A CA 1
ATOM 757 C C . LEU A 1 94 ? -3.149 0.656 5.904 1.00 92.62 94 LEU A C 1
ATOM 759 O O . LEU A 1 94 ? -2.859 1.779 5.494 1.00 92.62 94 LEU A O 1
ATOM 763 N N . PHE A 1 95 ? -2.223 -0.274 6.117 1.00 94.94 95 PHE A N 1
ATOM 764 C CA . PHE A 1 95 ? -0.808 -0.035 5.869 1.00 94.94 95 PHE A CA 1
ATOM 765 C C . PHE A 1 95 ? -0.454 -0.358 4.417 1.00 94.94 95 PHE A C 1
ATOM 767 O O . PHE A 1 95 ? -0.476 -1.519 4.012 1.00 94.94 95 PHE A O 1
ATOM 774 N N . MET A 1 96 ? -0.110 0.660 3.630 1.00 93.62 96 MET A N 1
ATOM 775 C CA . MET A 1 96 ? 0.215 0.499 2.212 1.00 93.62 96 MET A CA 1
ATOM 776 C C . MET A 1 96 ? 1.719 0.346 1.980 1.00 93.62 96 MET A C 1
ATOM 778 O O . MET A 1 96 ? 2.523 1.139 2.468 1.00 93.62 96 MET A O 1
ATOM 782 N N . VAL A 1 97 ? 2.089 -0.639 1.166 1.00 96.12 97 VAL A N 1
ATOM 783 C CA . VAL A 1 97 ? 3.465 -0.921 0.751 1.00 96.12 97 VAL A CA 1
ATOM 784 C C . VAL A 1 97 ? 3.552 -0.893 -0.761 1.00 96.12 97 VAL A C 1
ATOM 786 O O . VAL A 1 97 ? 2.750 -1.512 -1.452 1.00 96.12 97 VAL A O 1
ATOM 789 N N . SER A 1 98 ? 4.559 -0.201 -1.281 1.00 94.38 98 SER A N 1
ATOM 790 C CA . SER A 1 98 ? 4.887 -0.244 -2.701 1.00 94.38 98 SER A CA 1
ATOM 791 C C . SER A 1 98 ? 5.747 -1.472 -2.999 1.00 94.38 98 SER A C 1
ATOM 793 O O . SER A 1 98 ? 6.958 -1.475 -2.771 1.00 94.38 98 SER A O 1
ATOM 795 N N . SER A 1 99 ? 5.115 -2.547 -3.468 1.00 95.19 99 SER A N 1
ATOM 796 C CA . SER A 1 99 ? 5.766 -3.858 -3.608 1.00 95.19 99 SER A CA 1
ATOM 797 C C . SER A 1 99 ? 6.797 -3.893 -4.736 1.00 95.19 99 SER A C 1
ATOM 799 O O . SER A 1 99 ? 7.716 -4.705 -4.707 1.00 95.19 99 SER A O 1
ATOM 801 N N . SER A 1 100 ? 6.665 -3.003 -5.722 1.00 95.31 100 SER A N 1
ATOM 802 C CA . SER A 1 100 ? 7.575 -2.879 -6.861 1.00 95.31 100 SER A CA 1
ATOM 803 C C . SER A 1 100 ? 8.886 -2.160 -6.523 1.00 95.31 100 SER A C 1
ATOM 805 O O . SER A 1 100 ? 9.793 -2.168 -7.346 1.00 95.31 100 SER A O 1
ATOM 807 N N . GLU A 1 101 ? 9.034 -1.536 -5.350 1.00 93.94 101 GLU A N 1
ATOM 808 C CA . GLU A 1 101 ? 10.165 -0.641 -5.032 1.00 93.94 101 GLU A CA 1
ATOM 809 C C . GLU A 1 101 ? 11.343 -1.346 -4.331 1.00 93.94 101 GLU A C 1
ATOM 811 O O . GLU A 1 101 ? 12.158 -0.709 -3.662 1.00 93.94 101 GLU A O 1
ATOM 816 N N . TYR A 1 102 ? 11.462 -2.669 -4.482 1.00 95.06 102 TYR A N 1
ATOM 817 C CA . TYR A 1 102 ? 12.521 -3.465 -3.849 1.00 95.06 102 TYR A CA 1
ATOM 818 C C . TYR A 1 102 ? 13.936 -3.142 -4.355 1.00 95.06 102 TYR A C 1
ATOM 820 O O . TYR A 1 102 ? 14.908 -3.422 -3.660 1.00 95.06 102 TYR A O 1
ATOM 828 N N . ASP A 1 103 ? 14.063 -2.538 -5.532 1.00 93.62 103 ASP A N 1
ATOM 829 C CA . ASP A 1 103 ? 15.313 -2.112 -6.172 1.00 93.62 103 ASP A CA 1
ATOM 830 C C . ASP A 1 103 ? 15.568 -0.598 -6.067 1.00 93.62 103 ASP A C 1
ATOM 832 O O . ASP A 1 103 ? 16.592 -0.107 -6.539 1.00 93.62 103 ASP A O 1
ATOM 836 N N . GLN A 1 104 ? 14.659 0.156 -5.440 1.00 92.12 104 GLN A N 1
ATOM 837 C CA . GLN A 1 104 ? 14.718 1.616 -5.383 1.00 92.12 104 GLN A CA 1
ATOM 838 C C . GLN A 1 104 ? 15.229 2.136 -4.038 1.00 92.12 104 GLN A C 1
ATOM 840 O O . GLN A 1 104 ? 15.048 1.521 -2.983 1.00 92.12 104 GLN A O 1
ATOM 845 N N . VAL A 1 105 ? 15.815 3.335 -4.073 1.00 91.75 105 VAL A N 1
ATOM 846 C CA . VAL A 1 105 ? 16.227 4.094 -2.885 1.00 91.75 105 VAL A CA 1
ATOM 847 C C . VAL A 1 105 ? 15.272 5.254 -2.600 1.00 91.75 105 VAL A C 1
ATOM 849 O O . VAL A 1 105 ? 14.585 5.760 -3.492 1.00 91.75 105 VAL A O 1
ATOM 852 N N . LEU A 1 106 ? 15.185 5.668 -1.338 1.00 87.50 106 LEU A N 1
ATOM 853 C CA . LEU A 1 106 ? 14.403 6.830 -0.927 1.00 87.50 106 LEU A CA 1
ATOM 854 C C . LEU A 1 106 ? 14.923 8.096 -1.600 1.00 87.50 106 LEU A C 1
ATOM 856 O O . LEU A 1 106 ? 16.126 8.304 -1.741 1.00 87.50 106 LEU A O 1
ATOM 860 N N . MET A 1 107 ? 14.001 8.993 -1.936 1.00 83.56 107 MET A N 1
ATOM 861 C CA . MET A 1 107 ? 14.370 10.290 -2.504 1.00 83.56 107 MET A CA 1
ATOM 862 C C . MET A 1 107 ? 15.050 11.229 -1.524 1.00 83.56 107 MET A C 1
ATOM 864 O O . MET A 1 107 ? 15.826 12.090 -1.929 1.00 83.56 107 MET A O 1
ATOM 868 N N . GLU A 1 108 ? 14.742 11.063 -0.244 1.00 81.88 108 GLU A N 1
ATOM 869 C CA . GLU A 1 108 ? 15.161 11.965 0.824 1.00 81.88 108 GLU A CA 1
ATOM 870 C C . GLU A 1 108 ? 16.659 11.826 1.130 1.00 81.88 108 GLU A C 1
ATOM 872 O O . GLU A 1 108 ? 17.303 12.820 1.447 1.00 81.88 108 GLU A O 1
ATOM 877 N N . ASP A 1 109 ? 17.221 10.616 1.009 1.00 87.38 1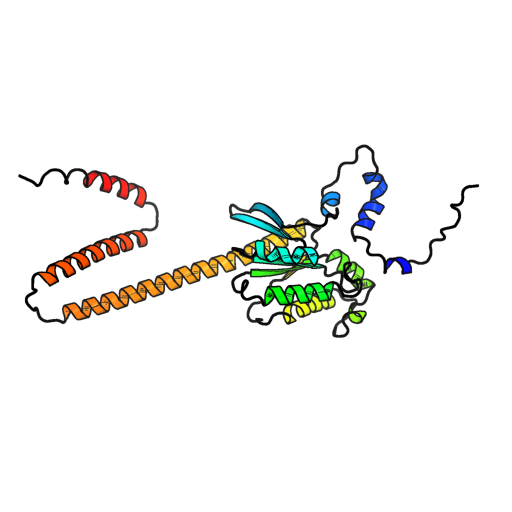09 ASP A N 1
ATOM 878 C CA . ASP A 1 109 ? 18.632 10.337 1.323 1.00 87.38 109 ASP A CA 1
ATOM 879 C C . ASP A 1 109 ? 19.421 9.640 0.202 1.00 87.38 109 ASP A C 1
ATOM 881 O O . ASP A 1 109 ? 20.649 9.575 0.283 1.00 87.38 109 ASP A O 1
ATOM 885 N N . ARG A 1 110 ? 18.747 9.142 -0.847 1.00 86.75 110 ARG A N 1
ATOM 886 C CA . ARG A 1 110 ? 19.335 8.415 -1.990 1.00 86.75 110 ARG A CA 1
ATOM 887 C C . ARG A 1 110 ? 20.204 7.216 -1.595 1.00 86.75 110 ARG A C 1
ATOM 889 O O . ARG A 1 110 ? 21.085 6.815 -2.354 1.00 86.75 110 ARG A O 1
ATOM 896 N N . ARG A 1 111 ? 19.986 6.654 -0.405 1.00 89.50 111 ARG A N 1
ATOM 897 C CA . ARG A 1 111 ? 20.800 5.569 0.163 1.00 89.50 111 ARG A CA 1
ATOM 898 C C . ARG A 1 111 ? 19.943 4.438 0.701 1.00 89.50 111 ARG A C 1
ATOM 900 O O . ARG A 1 111 ? 20.245 3.274 0.457 1.00 89.50 111 ARG A O 1
ATOM 907 N N . THR A 1 112 ? 18.884 4.757 1.433 1.00 92.00 112 THR A N 1
ATOM 908 C CA . THR A 1 112 ? 18.050 3.751 2.086 1.00 92.00 112 THR A CA 1
ATOM 909 C C . THR A 1 112 ? 17.107 3.110 1.077 1.00 92.00 112 THR A C 1
ATOM 911 O O . THR A 1 112 ? 16.407 3.803 0.344 1.00 92.00 112 THR A O 1
ATOM 914 N N . ASN A 1 113 ? 17.057 1.778 1.047 1.00 95.12 113 ASN A N 1
ATOM 915 C CA . ASN A 1 113 ? 16.112 1.042 0.210 1.00 95.12 113 ASN A CA 1
ATOM 916 C C . ASN A 1 113 ? 14.658 1.309 0.646 1.00 95.12 113 ASN A C 1
ATOM 918 O O . ASN A 1 113 ? 14.344 1.272 1.839 1.00 95.12 113 ASN A O 1
ATOM 922 N N . ARG A 1 114 ? 13.762 1.554 -0.314 1.00 93.69 114 ARG A N 1
ATOM 923 C CA . ARG A 1 114 ? 12.371 1.952 -0.033 1.00 93.69 114 ARG A CA 1
ATOM 924 C C . ARG A 1 114 ? 11.540 0.863 0.632 1.00 93.69 114 ARG A C 1
ATOM 926 O O . ARG A 1 114 ? 10.745 1.147 1.533 1.00 93.69 114 ARG A O 1
ATOM 933 N N . LEU A 1 115 ? 11.731 -0.387 0.218 1.00 95.62 115 LEU A N 1
ATOM 934 C CA . LEU A 1 115 ? 11.031 -1.517 0.815 1.00 95.62 115 LEU A CA 1
ATOM 935 C C . LEU A 1 115 ? 11.533 -1.776 2.243 1.00 95.62 115 LEU A C 1
ATOM 937 O O . LEU A 1 115 ? 10.727 -2.018 3.139 1.00 95.62 115 LEU A O 1
ATOM 941 N N . VAL A 1 116 ? 12.842 -1.635 2.485 1.00 96.06 116 VAL A N 1
ATOM 942 C CA . VAL A 1 116 ? 13.421 -1.703 3.840 1.00 96.06 116 VAL A CA 1
ATOM 943 C C . VAL A 1 116 ? 12.863 -0.612 4.748 1.00 96.06 116 VAL A C 1
ATOM 945 O O . VAL A 1 116 ? 12.444 -0.906 5.866 1.00 96.06 116 VAL A O 1
ATOM 948 N N . GLU A 1 117 ? 12.788 0.629 4.267 1.00 94.94 117 GLU A N 1
ATOM 949 C CA . GLU A 1 117 ? 12.151 1.718 5.011 1.00 94.94 117 GLU A CA 1
ATOM 950 C C . GLU A 1 117 ? 10.692 1.378 5.354 1.00 94.94 117 GLU A C 1
ATOM 952 O O . GLU A 1 117 ? 10.277 1.525 6.502 1.00 94.94 117 GLU A O 1
ATOM 957 N N . SER A 1 118 ? 9.927 0.862 4.387 1.00 96.50 118 SER A N 1
ATOM 958 C CA . SER A 1 118 ? 8.529 0.462 4.597 1.00 96.50 118 SER A CA 1
ATOM 959 C C . SER A 1 118 ? 8.396 -0.614 5.679 1.00 96.50 118 SER A C 1
ATOM 961 O O . SER A 1 118 ? 7.511 -0.529 6.529 1.00 96.50 118 SER A O 1
ATOM 963 N N . MET A 1 119 ? 9.307 -1.592 5.704 1.00 97.44 119 MET A N 1
ATOM 964 C CA . MET A 1 119 ? 9.353 -2.615 6.753 1.00 97.44 119 MET A CA 1
ATOM 965 C C . MET A 1 119 ? 9.687 -2.037 8.133 1.00 97.44 119 MET A C 1
ATOM 967 O O . MET A 1 119 ? 9.099 -2.465 9.122 1.00 97.44 119 MET A O 1
ATOM 971 N N . ASN A 1 120 ? 10.596 -1.063 8.217 1.00 96.19 120 ASN A N 1
ATOM 972 C CA . ASN A 1 120 ? 10.955 -0.415 9.485 1.00 96.19 120 ASN A CA 1
ATOM 973 C C . ASN A 1 120 ? 9.792 0.417 10.050 1.00 96.19 120 ASN A C 1
ATOM 975 O O . ASN A 1 120 ? 9.526 0.404 11.255 1.00 96.19 120 ASN A O 1
ATOM 979 N N . ILE A 1 121 ? 9.058 1.115 9.179 1.00 95.12 121 ILE A N 1
ATOM 980 C CA . ILE A 1 121 ? 7.846 1.841 9.574 1.00 95.12 121 ILE A CA 1
ATOM 981 C C . ILE A 1 121 ? 6.782 0.851 10.051 1.00 95.12 121 ILE A C 1
ATOM 983 O O . ILE A 1 121 ? 6.209 1.043 11.123 1.00 95.12 121 ILE A O 1
ATOM 987 N N . PHE A 1 122 ? 6.550 -0.226 9.295 1.00 96.50 122 PHE A N 1
ATOM 988 C CA . PHE A 1 122 ? 5.586 -1.254 9.673 1.00 96.50 122 PHE A CA 1
ATOM 989 C C . PHE A 1 122 ? 5.916 -1.868 11.034 1.00 96.50 122 PHE A C 1
ATOM 991 O O . PHE A 1 122 ? 5.032 -1.979 11.875 1.00 96.50 122 PHE A O 1
ATOM 998 N N . GLU A 1 123 ? 7.186 -2.201 11.283 1.00 96.81 123 GLU A N 1
ATOM 999 C CA . GLU A 1 123 ? 7.659 -2.711 12.573 1.00 96.81 123 GLU A CA 1
ATOM 1000 C C . GLU A 1 123 ? 7.321 -1.759 13.728 1.00 96.81 123 GLU A C 1
ATOM 1002 O O . GLU A 1 123 ? 6.903 -2.200 14.798 1.00 96.81 123 GLU A O 1
ATOM 1007 N N . THR A 1 124 ? 7.463 -0.453 13.506 1.00 94.12 124 THR A N 1
ATOM 1008 C CA . THR A 1 124 ? 7.159 0.564 14.519 1.00 94.12 124 THR A CA 1
ATOM 1009 C C . THR A 1 124 ? 5.660 0.638 14.806 1.00 94.12 124 THR A C 1
ATOM 1011 O O . THR A 1 124 ? 5.268 0.715 15.967 1.00 94.12 124 THR A O 1
ATOM 1014 N N . ILE A 1 125 ? 4.818 0.583 13.771 1.00 93.12 125 ILE A N 1
ATOM 1015 C CA . ILE A 1 125 ? 3.356 0.643 13.912 1.00 93.12 125 ILE A CA 1
ATOM 1016 C C . ILE A 1 125 ? 2.827 -0.651 14.533 1.00 93.12 125 ILE A C 1
ATOM 1018 O O . ILE A 1 125 ? 2.169 -0.616 15.566 1.00 93.12 125 ILE A O 1
ATOM 1022 N N . VAL A 1 126 ? 3.143 -1.806 13.950 1.00 94.19 126 VAL A N 1
ATOM 1023 C CA . VAL A 1 126 ? 2.534 -3.090 14.329 1.00 94.19 126 VAL A CA 1
ATOM 1024 C C . VAL A 1 126 ? 2.886 -3.536 15.749 1.00 94.19 126 VAL A C 1
ATOM 1026 O O . VAL A 1 126 ? 2.163 -4.326 16.351 1.00 94.19 126 VAL A O 1
ATOM 1029 N N . ASN A 1 127 ? 3.989 -3.026 16.299 1.00 93.62 127 ASN A N 1
ATOM 1030 C CA . ASN A 1 127 ? 4.425 -3.312 17.663 1.00 93.62 127 ASN A CA 1
ATOM 1031 C C . ASN A 1 127 ? 4.110 -2.177 18.653 1.00 93.62 127 ASN A C 1
ATOM 1033 O O . ASN A 1 127 ? 4.518 -2.259 19.816 1.00 93.62 127 ASN A O 1
ATOM 1037 N N . ASN A 1 128 ? 3.417 -1.118 18.223 1.00 91.44 128 ASN A N 1
ATOM 1038 C CA . ASN A 1 128 ? 3.037 -0.019 19.102 1.00 91.44 128 ASN A CA 1
ATOM 1039 C C . ASN A 1 128 ? 1.871 -0.436 20.010 1.00 91.44 128 ASN A C 1
ATOM 1041 O O . ASN A 1 128 ? 0.831 -0.896 19.543 1.00 91.44 128 ASN A O 1
ATOM 1045 N N . LYS A 1 129 ? 2.024 -0.221 21.322 1.00 89.56 129 LYS A N 1
ATOM 1046 C CA . LYS A 1 129 ? 0.992 -0.532 22.321 1.00 89.56 129 LYS A CA 1
ATOM 1047 C C . LYS A 1 129 ? -0.305 0.252 22.104 1.00 89.56 129 LYS A C 1
ATOM 1049 O O . LYS A 1 129 ? -1.362 -0.265 22.447 1.00 89.56 129 LYS A O 1
ATOM 1054 N N . LEU A 1 130 ? -0.232 1.449 21.513 1.00 87.62 130 LEU A N 1
ATOM 1055 C CA . LEU A 1 130 ? -1.412 2.253 21.174 1.00 87.62 130 LEU A CA 1
ATOM 1056 C C . LEU A 1 130 ? -2.348 1.536 20.189 1.00 87.62 130 LEU A C 1
ATOM 1058 O O . LEU A 1 130 ? -3.542 1.803 20.183 1.00 87.62 130 LEU A O 1
ATOM 1062 N N . PHE A 1 131 ? -1.828 0.594 19.400 1.00 87.75 131 PHE A N 1
ATOM 1063 C CA . PHE A 1 131 ? -2.586 -0.124 18.374 1.00 87.75 131 PHE A CA 1
ATOM 1064 C C . PHE A 1 131 ? -2.907 -1.568 18.759 1.00 87.75 131 PHE A C 1
ATOM 1066 O O . PHE A 1 131 ? -3.227 -2.380 17.899 1.00 87.75 131 PHE A O 1
ATOM 1073 N N . PHE A 1 132 ? -2.839 -1.914 20.049 1.00 84.00 132 PHE A N 1
ATOM 1074 C CA . PHE A 1 132 ? -3.096 -3.282 20.505 1.00 84.00 132 PHE A CA 1
ATOM 1075 C C . PHE A 1 132 ? -4.504 -3.791 20.130 1.00 84.00 132 PHE A C 1
ATOM 1077 O O . PHE A 1 132 ? -4.650 -4.947 19.728 1.00 84.00 132 PHE A O 1
ATOM 1084 N N . ASN A 1 133 ? -5.510 -2.913 20.207 1.00 81.31 133 ASN A N 1
ATOM 1085 C CA . ASN A 1 133 ? -6.906 -3.201 19.847 1.00 81.31 133 ASN A CA 1
ATOM 1086 C C . ASN A 1 133 ? -7.277 -2.733 18.429 1.00 81.31 133 ASN A C 1
ATOM 1088 O O . ASN A 1 133 ? -8.448 -2.736 18.076 1.00 81.31 133 ASN A O 1
ATOM 1092 N N . VAL A 1 134 ? -6.304 -2.301 17.624 1.00 87.50 134 VAL A N 1
ATOM 1093 C CA . VAL A 1 134 ? -6.557 -1.755 16.286 1.00 87.50 134 VAL A CA 1
ATOM 1094 C C . VAL A 1 134 ? -6.265 -2.822 15.239 1.00 87.50 134 VAL A C 1
ATOM 1096 O O . VAL A 1 134 ? -5.197 -3.438 15.241 1.00 87.50 134 VAL A O 1
ATOM 1099 N N . SER A 1 135 ? -7.192 -3.028 14.306 1.00 87.06 135 SER A N 1
ATOM 1100 C CA . SER A 1 135 ? -7.012 -3.976 13.204 1.00 87.06 135 SER A CA 1
ATOM 1101 C C . SER A 1 135 ? -6.008 -3.426 12.192 1.00 87.06 135 SER A C 1
ATOM 1103 O O . SER A 1 135 ? -6.274 -2.415 11.544 1.00 87.06 135 SER A O 1
ATOM 1105 N N . ILE A 1 136 ? -4.859 -4.077 12.014 1.00 91.06 136 ILE A N 1
ATOM 1106 C CA . ILE A 1 136 ? -3.838 -3.655 11.042 1.00 91.06 136 ILE A CA 1
ATOM 1107 C C . ILE A 1 136 ? -3.899 -4.564 9.816 1.00 91.06 136 ILE A C 1
ATOM 1109 O O . ILE A 1 136 ? -3.701 -5.774 9.925 1.00 91.06 136 ILE A O 1
ATOM 1113 N N . ILE A 1 137 ? -4.139 -3.967 8.649 1.00 91.88 137 ILE A N 1
ATOM 1114 C CA . ILE A 1 137 ? -4.286 -4.670 7.373 1.00 91.88 137 ILE A CA 1
ATOM 1115 C C . ILE A 1 137 ? -3.201 -4.183 6.416 1.00 91.88 137 ILE A C 1
ATOM 1117 O O . ILE A 1 137 ? -3.046 -2.984 6.189 1.00 91.88 137 ILE A O 1
ATOM 1121 N N . LEU A 1 138 ? -2.440 -5.121 5.854 1.00 95.44 138 LEU A N 1
ATOM 1122 C CA . LEU A 1 138 ? -1.311 -4.847 4.970 1.00 95.44 138 LEU A CA 1
ATOM 1123 C C . LEU A 1 138 ? -1.729 -4.888 3.495 1.00 95.44 138 LEU A C 1
ATOM 1125 O O . LEU A 1 138 ? -2.124 -5.932 2.981 1.00 95.44 138 LEU A O 1
ATOM 1129 N N . PHE A 1 139 ? -1.574 -3.783 2.776 1.00 95.31 139 PHE A N 1
ATOM 1130 C CA . PHE A 1 139 ? -1.759 -3.733 1.327 1.00 95.31 139 PHE A CA 1
ATOM 1131 C C . PHE A 1 139 ? -0.413 -3.738 0.614 1.00 95.31 139 PHE A C 1
ATOM 1133 O O . PHE A 1 139 ? 0.330 -2.758 0.651 1.00 95.31 139 PHE A O 1
ATOM 1140 N N . LEU A 1 140 ? -0.127 -4.837 -0.076 1.00 96.44 140 LEU A N 1
ATOM 1141 C CA . LEU A 1 140 ? 0.985 -4.954 -1.010 1.00 96.44 140 LEU A CA 1
ATOM 1142 C C . LEU A 1 140 ? 0.534 -4.386 -2.360 1.00 96.44 140 LEU A C 1
ATOM 1144 O O . LEU A 1 140 ? 0.000 -5.103 -3.204 1.00 96.44 140 LEU A O 1
ATOM 1148 N N . ASN A 1 141 ? 0.708 -3.076 -2.524 1.00 93.69 141 ASN A N 1
ATOM 1149 C CA . ASN A 1 141 ? 0.242 -2.312 -3.676 1.00 93.69 141 ASN A CA 1
ATOM 1150 C C . ASN A 1 141 ? 1.233 -2.378 -4.854 1.00 93.69 141 ASN A C 1
ATOM 1152 O O . ASN A 1 141 ? 2.381 -2.813 -4.697 1.00 93.69 141 ASN A O 1
ATOM 1156 N N . LYS A 1 142 ? 0.791 -1.871 -6.011 1.00 92.81 142 LYS A N 1
ATOM 1157 C CA . LYS A 1 142 ? 1.517 -1.819 -7.290 1.00 92.81 142 LYS A CA 1
ATOM 1158 C C . LYS A 1 142 ? 1.864 -3.203 -7.827 1.00 92.81 142 LYS A C 1
ATOM 1160 O O . LYS A 1 142 ? 2.979 -3.456 -8.294 1.00 92.81 142 LYS A O 1
ATOM 1165 N N . MET A 1 143 ? 0.910 -4.121 -7.701 1.00 93.31 143 MET A N 1
ATOM 1166 C CA . MET A 1 143 ? 1.087 -5.509 -8.105 1.00 93.31 143 MET A CA 1
ATOM 1167 C C . MET A 1 143 ? 1.334 -5.644 -9.615 1.00 93.31 143 MET A C 1
ATOM 1169 O O . MET A 1 143 ? 2.174 -6.432 -10.034 1.00 93.31 143 MET A O 1
ATOM 1173 N N . ASP A 1 144 ? 0.681 -4.806 -10.413 1.00 90.94 144 ASP A N 1
ATOM 1174 C CA . ASP A 1 144 ? 0.891 -4.622 -11.850 1.00 90.94 144 ASP A CA 1
ATOM 1175 C C . ASP A 1 144 ? 2.359 -4.327 -12.196 1.00 90.94 144 ASP A C 1
A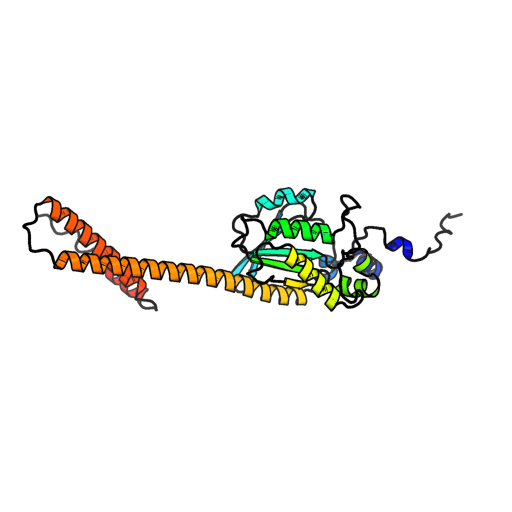TOM 1177 O O . ASP A 1 144 ? 2.954 -4.995 -13.042 1.00 90.94 144 ASP A O 1
ATOM 1181 N N . LEU A 1 145 ? 2.989 -3.395 -11.479 1.00 91.88 145 LEU A N 1
ATOM 1182 C CA . LEU A 1 145 ? 4.397 -3.060 -11.699 1.00 91.88 145 LEU A CA 1
ATOM 1183 C C . LEU A 1 145 ? 5.338 -4.149 -11.188 1.00 91.88 145 LEU A C 1
ATOM 1185 O O . LEU A 1 145 ? 6.390 -4.391 -11.782 1.00 91.88 145 LEU A O 1
ATOM 1189 N N . LEU A 1 146 ? 4.978 -4.810 -10.086 1.00 95.31 146 LEU A N 1
ATOM 1190 C CA . LEU A 1 146 ? 5.756 -5.922 -9.552 1.00 95.31 146 LEU A CA 1
ATOM 1191 C C . LEU A 1 146 ? 5.781 -7.104 -10.539 1.00 95.31 146 LEU A C 1
ATOM 1193 O O . LEU A 1 146 ? 6.845 -7.687 -10.738 1.00 95.31 146 LEU A O 1
ATOM 1197 N N . VAL A 1 147 ? 4.663 -7.410 -11.210 1.00 94.81 147 VAL A N 1
ATOM 1198 C CA . VAL A 1 147 ? 4.585 -8.465 -12.241 1.00 94.81 147 VAL A CA 1
ATOM 1199 C C . VAL A 1 147 ? 5.597 -8.222 -13.360 1.00 94.81 147 VAL A C 1
ATOM 1201 O O . VAL A 1 147 ? 6.334 -9.135 -13.731 1.00 94.81 147 VAL A O 1
ATOM 1204 N N . GLU A 1 148 ? 5.670 -6.998 -13.884 1.00 93.69 148 GLU A N 1
ATOM 1205 C CA . GLU A 1 148 ? 6.615 -6.666 -14.954 1.00 93.69 148 GLU A CA 1
ATOM 1206 C C . GLU A 1 148 ? 8.065 -6.628 -14.460 1.00 93.69 148 GLU A C 1
ATOM 1208 O O . GLU A 1 148 ? 8.982 -7.094 -15.143 1.00 93.69 148 GLU A O 1
ATOM 1213 N N . LYS A 1 149 ? 8.291 -6.128 -13.241 1.00 94.44 149 LYS A N 1
ATOM 1214 C CA . LYS A 1 149 ? 9.641 -5.991 -12.695 1.00 94.44 149 LYS A CA 1
ATOM 1215 C C . LYS A 1 149 ? 10.279 -7.335 -12.345 1.00 94.44 149 LYS A C 1
ATOM 1217 O O . LYS A 1 149 ? 11.457 -7.529 -12.634 1.00 94.44 149 LYS A O 1
ATOM 1222 N N . VAL A 1 150 ? 9.514 -8.292 -11.818 1.00 96.12 150 VAL A N 1
ATOM 1223 C CA . VAL A 1 150 ? 10.016 -9.640 -11.484 1.00 96.12 150 VAL A CA 1
ATOM 1224 C C . VAL A 1 150 ? 10.596 -10.353 -12.710 1.00 96.12 150 VAL A C 1
ATOM 1226 O O . VAL A 1 150 ? 11.573 -11.088 -12.584 1.00 96.12 150 VAL A O 1
ATOM 1229 N N . LYS A 1 151 ? 10.083 -10.084 -13.917 1.00 94.62 151 LYS A N 1
ATOM 1230 C CA . LYS A 1 151 ? 10.609 -10.665 -15.167 1.00 94.62 151 LYS A CA 1
ATOM 1231 C C . LYS A 1 151 ? 12.024 -10.184 -15.510 1.00 94.62 151 LYS A C 1
ATOM 1233 O O . LYS A 1 151 ? 12.751 -10.885 -16.202 1.00 94.62 151 LYS A O 1
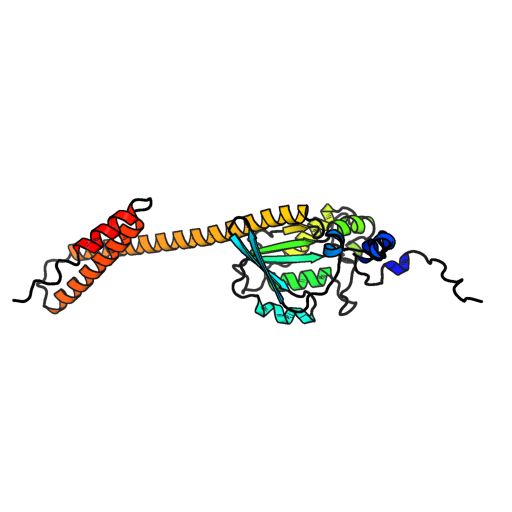ATOM 1238 N N . THR A 1 152 ? 12.414 -8.992 -15.056 1.00 94.25 152 THR A N 1
ATOM 1239 C CA . THR A 1 152 ? 13.627 -8.298 -15.526 1.00 94.25 152 THR A CA 1
ATOM 1240 C C . THR A 1 152 ? 14.651 -8.039 -14.420 1.00 94.25 152 THR A C 1
ATOM 1242 O O . THR A 1 152 ? 15.855 -8.141 -14.658 1.00 94.25 152 THR A O 1
ATOM 1245 N N . VAL A 1 153 ? 14.208 -7.750 -13.193 1.00 94.88 153 VAL A N 1
ATOM 1246 C CA . VAL A 1 153 ? 15.065 -7.374 -12.061 1.00 94.88 153 VAL A CA 1
ATOM 1247 C C . VAL A 1 153 ? 14.909 -8.372 -10.918 1.00 94.88 153 VAL A C 1
ATOM 1249 O O . VAL A 1 153 ? 13.880 -8.436 -10.249 1.00 94.88 153 VAL A O 1
ATOM 1252 N N . SER A 1 154 ? 15.981 -9.118 -10.647 1.00 95.44 154 SER A N 1
ATOM 1253 C CA . SER A 1 154 ? 16.033 -10.088 -9.550 1.00 95.44 154 SER A CA 1
ATOM 1254 C C . SER A 1 154 ? 16.040 -9.407 -8.176 1.00 95.44 154 SER A C 1
ATOM 1256 O O . SER A 1 154 ? 16.964 -8.654 -7.856 1.00 95.44 154 SER A O 1
ATOM 1258 N N . ILE A 1 155 ? 15.072 -9.756 -7.319 1.00 96.31 155 ILE A N 1
ATOM 1259 C CA . ILE A 1 155 ? 14.998 -9.279 -5.924 1.00 96.31 155 ILE A CA 1
ATOM 1260 C C . ILE A 1 155 ? 16.220 -9.695 -5.086 1.00 96.31 155 ILE A C 1
ATOM 1262 O O . ILE A 1 155 ? 16.623 -8.987 -4.165 1.00 96.31 155 ILE A O 1
ATOM 1266 N N . LYS A 1 156 ? 16.873 -10.806 -5.450 1.00 95.25 156 LYS A N 1
ATOM 1267 C CA . LYS A 1 156 ? 17.995 -11.405 -4.709 1.00 95.25 156 LYS A CA 1
ATOM 1268 C C . LYS A 1 156 ? 19.225 -10.495 -4.622 1.00 95.25 156 LYS A C 1
ATOM 1270 O O . LYS A 1 156 ? 20.024 -10.640 -3.702 1.00 95.25 156 LYS A O 1
ATOM 1275 N N . LYS A 1 157 ? 19.366 -9.544 -5.555 1.00 93.56 157 LYS A N 1
ATOM 1276 C CA . LYS A 1 157 ? 20.431 -8.525 -5.534 1.00 93.56 157 LYS A CA 1
ATOM 1277 C C . LYS A 1 157 ? 20.304 -7.569 -4.345 1.00 93.56 157 LYS A C 1
ATOM 1279 O O . LYS A 1 157 ? 21.315 -7.097 -3.840 1.00 93.56 157 LYS A O 1
ATOM 1284 N N . HIS A 1 158 ? 19.075 -7.295 -3.916 1.00 94.31 158 HIS A N 1
ATOM 1285 C CA . HIS A 1 158 ? 18.769 -6.366 -2.826 1.00 94.31 158 HIS A CA 1
ATOM 1286 C C . HIS A 1 158 ? 18.430 -7.102 -1.523 1.00 94.31 158 HIS A C 1
ATOM 1288 O O . HIS A 1 158 ? 18.675 -6.583 -0.439 1.00 94.31 158 HIS A O 1
ATOM 1294 N N . PHE A 1 159 ? 17.921 -8.331 -1.640 1.00 96.38 159 PHE A N 1
ATOM 1295 C CA . PHE A 1 159 ? 17.495 -9.187 -0.537 1.00 96.38 159 PHE A CA 1
ATOM 1296 C C . PHE A 1 159 ? 18.187 -10.559 -0.631 1.00 96.38 159 PHE A C 1
ATOM 1298 O O . PHE A 1 159 ? 17.624 -11.512 -1.181 1.00 96.38 159 PHE A O 1
ATOM 1305 N N . PRO A 1 160 ? 19.440 -10.683 -0.151 1.00 95.00 160 PRO A N 1
ATOM 1306 C CA . PRO A 1 160 ? 20.249 -11.897 -0.318 1.00 95.00 160 PRO A CA 1
ATOM 1307 C C . PRO A 1 160 ? 19.738 -13.099 0.499 1.00 95.00 160 PRO A C 1
ATOM 1309 O O . PRO A 1 160 ? 20.110 -14.249 0.238 1.00 95.00 160 PRO A O 1
ATOM 1312 N N . ASP A 1 161 ? 18.875 -12.853 1.485 1.00 95.44 161 ASP A N 1
ATOM 1313 C CA . ASP A 1 161 ? 18.175 -13.857 2.286 1.00 95.44 161 ASP A CA 1
ATOM 1314 C C . ASP A 1 161 ? 16.969 -14.477 1.559 1.00 95.44 161 ASP A C 1
ATOM 1316 O O . ASP A 1 161 ? 16.392 -15.441 2.060 1.00 95.44 161 ASP A O 1
ATOM 1320 N N . PHE A 1 162 ? 16.610 -13.992 0.367 1.00 97.44 162 PHE A N 1
ATOM 1321 C CA . PHE A 1 162 ? 15.590 -14.611 -0.474 1.00 97.44 162 PHE A CA 1
ATOM 1322 C C . PHE A 1 162 ? 16.002 -16.036 -0.903 1.00 97.44 162 PHE A C 1
ATOM 1324 O O . PHE A 1 162 ? 17.100 -16.270 -1.428 1.00 97.44 162 PHE A O 1
ATOM 1331 N N . ARG A 1 163 ? 15.109 -17.008 -0.667 1.00 93.75 163 ARG A N 1
ATOM 1332 C CA . ARG A 1 163 ? 15.318 -18.456 -0.892 1.00 93.75 163 ARG A CA 1
ATOM 1333 C C . ARG A 1 163 ? 14.277 -19.075 -1.844 1.00 93.75 163 ARG A C 1
ATOM 1335 O O . ARG A 1 163 ? 13.887 -20.218 -1.648 1.00 93.75 163 ARG A O 1
ATOM 1342 N N . GLY A 1 164 ? 13.827 -18.328 -2.851 1.00 95.38 164 GLY A N 1
ATOM 1343 C CA . GLY A 1 164 ? 12.928 -18.814 -3.908 1.00 95.38 164 GLY A CA 1
ATOM 1344 C C . GLY A 1 164 ? 13.477 -18.558 -5.313 1.00 95.38 164 GLY A C 1
ATOM 1345 O O . GLY A 1 164 ? 14.644 -18.184 -5.478 1.00 95.38 164 GLY A O 1
ATOM 1346 N N . ASP A 1 165 ? 12.623 -18.728 -6.318 1.00 96.88 165 ASP A N 1
ATOM 1347 C CA . ASP A 1 165 ? 12.899 -18.317 -7.696 1.00 96.88 165 ASP A CA 1
ATOM 1348 C C . ASP A 1 165 ? 12.674 -16.797 -7.850 1.00 96.88 165 ASP A C 1
ATOM 1350 O O . ASP A 1 165 ? 11.550 -16.320 -7.676 1.00 96.88 165 ASP A O 1
ATOM 1354 N N . PRO A 1 166 ? 13.718 -15.998 -8.159 1.00 95.56 166 PRO A N 1
ATOM 1355 C CA . PRO A 1 166 ? 13.608 -14.540 -8.190 1.00 95.56 166 PRO A CA 1
ATOM 1356 C C . PRO A 1 166 ? 12.790 -14.006 -9.368 1.00 95.56 166 PRO A C 1
ATOM 1358 O O . PRO A 1 166 ? 12.506 -12.811 -9.386 1.00 95.56 166 PRO A O 1
ATOM 1361 N N . HIS A 1 167 ? 12.447 -14.861 -10.335 1.00 96.31 167 HIS A N 1
ATOM 1362 C CA . HIS A 1 167 ? 11.633 -14.521 -11.499 1.00 96.31 167 HIS A CA 1
ATOM 1363 C C . HIS A 1 167 ? 10.219 -15.117 -11.425 1.00 96.31 167 HIS A C 1
ATOM 1365 O O . HIS A 1 167 ? 9.420 -14.940 -12.345 1.00 96.31 167 HIS A O 1
ATOM 1371 N N . ARG A 1 168 ? 9.873 -15.776 -10.310 1.00 97.38 168 ARG A N 1
ATOM 1372 C CA . ARG A 1 168 ? 8.528 -16.284 -10.041 1.00 97.38 168 ARG A CA 1
ATOM 1373 C C . ARG A 1 168 ? 7.767 -15.331 -9.131 1.00 97.38 168 ARG A C 1
ATOM 1375 O O . ARG A 1 168 ? 8.140 -15.121 -7.979 1.00 97.38 168 ARG A O 1
ATOM 1382 N N . LEU A 1 169 ? 6.652 -14.807 -9.635 1.00 96.25 169 LEU A N 1
ATOM 1383 C CA . LEU A 1 169 ? 5.837 -13.817 -8.928 1.00 96.25 169 LEU A CA 1
ATOM 1384 C C . LEU A 1 169 ? 5.388 -14.293 -7.542 1.00 96.25 169 LEU A C 1
ATOM 1386 O O . LEU A 1 169 ? 5.547 -13.565 -6.567 1.00 96.25 169 LEU A O 1
ATOM 1390 N N . GLU A 1 170 ? 4.885 -15.523 -7.450 1.00 96.94 170 GLU A N 1
ATOM 1391 C CA . GLU A 1 170 ? 4.376 -16.100 -6.201 1.00 96.94 170 GLU A CA 1
ATOM 1392 C C . GLU A 1 170 ? 5.456 -16.234 -5.122 1.00 96.94 170 GLU A C 1
ATOM 1394 O O . GLU A 1 170 ? 5.193 -15.997 -3.943 1.00 96.94 170 GLU A O 1
ATOM 1399 N N . ASP A 1 171 ? 6.684 -16.590 -5.511 1.00 97.62 171 ASP A N 1
ATOM 1400 C CA . ASP A 1 171 ? 7.797 -16.728 -4.571 1.00 97.62 171 ASP A CA 1
ATOM 1401 C C . ASP A 1 171 ? 8.201 -15.364 -4.013 1.00 97.62 171 ASP A C 1
ATOM 1403 O O . ASP A 1 171 ? 8.412 -15.225 -2.805 1.00 97.62 171 ASP A O 1
ATOM 1407 N N . VAL A 1 172 ? 8.237 -14.343 -4.874 1.00 97.75 172 VAL A N 1
ATOM 1408 C CA . VAL A 1 172 ? 8.489 -12.957 -4.469 1.00 97.75 172 VAL A CA 1
ATOM 1409 C C . VAL A 1 172 ? 7.363 -12.448 -3.567 1.00 97.75 172 VAL A C 1
ATOM 1411 O O . VAL A 1 172 ? 7.639 -11.938 -2.485 1.00 97.75 172 VAL A O 1
ATOM 1414 N N . GLN A 1 173 ? 6.097 -12.644 -3.939 1.00 97.25 173 GLN A N 1
ATOM 1415 C CA . GLN A 1 173 ? 4.935 -12.257 -3.129 1.00 97.25 173 GLN A CA 1
ATOM 1416 C C . GLN A 1 173 ? 4.956 -12.905 -1.740 1.00 97.25 173 GLN A C 1
ATOM 1418 O O . GLN A 1 173 ? 4.804 -12.215 -0.728 1.00 97.25 173 GLN A O 1
ATOM 1423 N N . ARG A 1 174 ? 5.196 -14.220 -1.675 1.00 97.38 174 ARG A N 1
ATOM 1424 C CA . ARG A 1 174 ? 5.288 -14.970 -0.417 1.00 97.38 174 ARG A CA 1
ATOM 1425 C C . ARG A 1 174 ? 6.430 -14.455 0.452 1.00 97.38 174 ARG A C 1
ATOM 1427 O O . ARG A 1 174 ? 6.252 -14.294 1.659 1.00 97.38 174 ARG A O 1
ATOM 1434 N N . TYR A 1 175 ? 7.579 -14.163 -0.155 1.00 97.88 175 TYR A N 1
ATOM 1435 C CA . TYR A 1 175 ? 8.712 -13.570 0.545 1.00 97.88 175 TYR A CA 1
ATOM 1436 C C . TYR A 1 175 ? 8.372 -12.194 1.125 1.00 97.88 175 TYR A C 1
ATOM 1438 O O . TYR A 1 175 ? 8.647 -11.957 2.298 1.00 97.88 175 TYR A O 1
ATOM 1446 N N . LEU A 1 176 ? 7.718 -11.316 0.358 1.00 97.75 176 LEU A N 1
ATOM 1447 C CA . LEU A 1 176 ? 7.313 -9.996 0.843 1.00 97.75 176 LEU A CA 1
ATOM 1448 C C . LEU A 1 176 ? 6.400 -10.113 2.066 1.00 97.75 176 LEU A C 1
ATOM 1450 O O . LEU A 1 176 ? 6.700 -9.532 3.107 1.00 97.75 176 LEU A O 1
ATOM 1454 N N . VAL A 1 177 ? 5.340 -10.924 1.985 1.00 97.44 177 VAL A N 1
ATOM 1455 C CA . VAL A 1 177 ? 4.442 -11.175 3.126 1.00 97.44 177 VAL A CA 1
ATOM 1456 C C . VAL A 1 177 ? 5.226 -11.697 4.331 1.00 97.44 177 VAL A C 1
ATOM 1458 O O . VAL A 1 177 ? 5.042 -11.212 5.447 1.00 97.44 177 VAL A O 1
ATOM 1461 N N . GLN A 1 178 ? 6.152 -12.635 4.114 1.00 96.81 178 GLN A N 1
ATOM 1462 C CA . GLN A 1 178 ? 6.986 -13.187 5.177 1.00 96.81 178 GLN A CA 1
ATOM 1463 C C . GLN A 1 178 ? 7.887 -12.126 5.824 1.00 96.81 178 GLN A C 1
ATOM 1465 O O . GLN A 1 178 ? 8.060 -12.136 7.042 1.00 96.81 178 GLN A O 1
ATOM 1470 N N . CYS A 1 179 ? 8.452 -11.207 5.045 1.00 97.12 179 CYS A N 1
ATOM 1471 C CA . CYS A 1 179 ? 9.281 -10.123 5.557 1.00 97.12 179 CYS A CA 1
ATOM 1472 C C . CYS A 1 179 ? 8.502 -9.196 6.492 1.00 97.12 179 CYS A C 1
ATOM 1474 O O . CYS A 1 179 ? 8.984 -8.905 7.586 1.00 97.12 179 CYS A O 1
ATOM 1476 N N . PHE A 1 180 ? 7.285 -8.799 6.114 1.00 97.56 180 PHE A N 1
ATOM 1477 C CA . PHE A 1 180 ? 6.421 -7.995 6.983 1.00 97.56 180 PHE A CA 1
ATOM 1478 C C . PHE A 1 180 ? 5.943 -8.785 8.205 1.00 97.56 180 PHE A C 1
ATOM 1480 O O . PHE A 1 180 ? 5.970 -8.267 9.320 1.00 97.56 180 PHE A O 1
ATOM 1487 N N . ASP A 1 181 ? 5.585 -10.059 8.048 1.00 96.62 181 ASP A N 1
ATOM 1488 C CA . ASP A 1 181 ? 5.143 -10.878 9.178 1.00 96.62 181 ASP A CA 1
ATOM 1489 C C . ASP A 1 181 ? 6.262 -11.116 10.210 1.00 96.62 181 ASP A C 1
ATOM 1491 O O . ASP A 1 181 ? 6.013 -11.110 11.416 1.00 96.62 181 ASP A O 1
ATOM 1495 N N . ARG A 1 182 ? 7.524 -11.226 9.769 1.00 96.12 182 ARG A N 1
ATOM 1496 C CA . ARG A 1 182 ? 8.700 -11.315 10.657 1.00 96.12 182 ARG A CA 1
ATOM 1497 C C . ARG A 1 182 ? 8.927 -10.056 11.498 1.00 96.12 182 ARG A C 1
ATOM 1499 O O . ARG A 1 182 ? 9.579 -10.150 12.534 1.00 96.12 182 ARG A O 1
ATOM 1506 N N . LYS A 1 183 ? 8.404 -8.894 11.090 1.00 96.56 183 LYS A N 1
ATOM 1507 C CA . LYS A 1 183 ? 8.506 -7.647 11.867 1.00 96.56 183 LYS A CA 1
ATOM 1508 C C . LYS A 1 183 ? 7.565 -7.599 13.069 1.00 96.56 183 LYS A C 1
ATOM 1510 O O . LYS A 1 183 ? 7.675 -6.701 13.901 1.00 96.56 183 LYS A O 1
ATOM 1515 N N . ARG A 1 184 ? 6.637 -8.547 13.187 1.00 95.25 184 ARG A N 1
ATOM 1516 C CA . ARG A 1 184 ? 5.656 -8.589 14.270 1.00 95.25 184 ARG A CA 1
ATOM 1517 C C . ARG A 1 184 ? 6.190 -9.353 15.473 1.00 95.25 184 ARG A C 1
ATOM 1519 O O . ARG A 1 184 ? 6.568 -10.516 15.354 1.00 95.25 184 ARG A O 1
ATOM 1526 N N . ARG A 1 185 ? 6.119 -8.743 16.658 1.00 92.88 185 ARG A N 1
ATOM 1527 C CA . ARG A 1 185 ? 6.400 -9.427 17.932 1.00 92.88 185 ARG A CA 1
ATOM 1528 C C . ARG A 1 185 ? 5.278 -10.388 18.308 1.00 92.88 185 ARG A C 1
ATOM 1530 O O . ARG A 1 185 ? 5.539 -11.518 18.703 1.00 92.88 185 ARG A O 1
ATOM 1537 N N . ASN A 1 186 ? 4.026 -9.954 18.160 1.00 87.12 186 ASN A N 1
ATOM 1538 C CA . ASN A 1 186 ? 2.865 -10.803 18.397 1.00 87.12 186 ASN A CA 1
ATOM 1539 C C . ASN A 1 186 ? 2.387 -11.440 17.085 1.00 87.12 186 ASN A C 1
ATOM 1541 O O . ASN A 1 186 ? 1.767 -10.768 16.258 1.00 87.12 186 ASN A O 1
ATOM 1545 N N . ARG A 1 187 ? 2.641 -12.743 16.921 1.00 87.69 187 ARG A N 1
ATOM 1546 C CA . ARG A 1 187 ? 2.239 -13.546 15.750 1.00 87.69 187 ARG A CA 1
ATOM 1547 C C . ARG A 1 187 ? 1.074 -14.502 16.044 1.00 87.69 187 ARG A C 1
ATOM 1549 O O . ARG A 1 187 ? 0.819 -15.404 15.260 1.00 87.69 187 ARG A O 1
ATOM 1556 N N . SER A 1 188 ? 0.367 -14.305 17.163 1.00 83.62 188 SER A N 1
ATOM 1557 C CA . SER A 1 188 ? -0.819 -15.111 17.512 1.00 83.62 188 SER A CA 1
ATOM 1558 C C . SER A 1 188 ? -1.999 -14.863 16.568 1.00 83.62 188 SER A C 1
ATOM 1560 O O . SER A 1 188 ? -2.706 -15.797 16.206 1.00 83.62 188 SER A O 1
ATOM 1562 N N . LYS A 1 189 ? -2.197 -13.609 16.140 1.00 81.50 189 LYS A N 1
ATOM 1563 C CA . LYS A 1 189 ? -3.195 -13.240 15.127 1.00 81.50 189 LYS A CA 1
ATOM 1564 C C . LYS A 1 189 ? -2.617 -13.424 13.713 1.00 81.50 189 LYS A C 1
ATOM 1566 O O . LYS A 1 189 ? -1.438 -13.119 13.509 1.00 81.50 189 LYS A O 1
ATOM 1571 N N . PRO A 1 190 ? -3.395 -13.869 12.716 1.00 86.56 190 PRO A N 1
ATOM 1572 C CA . PRO A 1 190 ? -2.929 -13.897 11.330 1.00 86.56 190 PRO A CA 1
ATOM 1573 C C . PRO A 1 190 ? -2.619 -12.480 10.817 1.00 86.56 190 PRO A C 1
ATOM 1575 O O . PRO A 1 190 ? -3.197 -11.501 11.287 1.00 86.56 190 PRO A O 1
ATOM 1578 N N . LEU A 1 191 ? -1.679 -12.359 9.873 1.00 90.94 191 LEU A N 1
ATOM 1579 C CA . LEU A 1 191 ? -1.433 -11.094 9.172 1.00 90.94 191 LEU A CA 1
ATOM 1580 C C . LEU A 1 191 ? -2.478 -10.935 8.067 1.00 90.94 191 LEU A C 1
ATOM 1582 O O . LEU A 1 191 ? -2.359 -11.570 7.015 1.00 90.94 191 LEU A O 1
ATOM 1586 N N . PHE A 1 192 ? -3.479 -10.087 8.290 1.00 91.50 192 PHE A N 1
ATOM 1587 C CA . PHE A 1 192 ? -4.415 -9.711 7.235 1.00 91.50 192 PHE A CA 1
ATOM 1588 C C . PHE A 1 192 ? -3.672 -8.915 6.167 1.00 91.50 192 PHE A C 1
ATOM 1590 O O . PHE A 1 192 ? -3.104 -7.859 6.449 1.00 91.50 192 PHE A O 1
ATOM 1597 N N . HIS A 1 193 ? -3.640 -9.443 4.946 1.00 94.06 193 HIS A N 1
ATOM 1598 C CA . HIS A 1 193 ? -2.945 -8.810 3.839 1.00 94.06 193 HIS A CA 1
ATOM 1599 C C . HIS A 1 193 ? -3.671 -9.024 2.515 1.00 94.06 193 HIS A C 1
ATOM 1601 O O . HIS A 1 193 ? -4.338 -10.037 2.312 1.00 94.06 193 HIS A O 1
ATOM 1607 N N . HIS A 1 194 ? -3.500 -8.070 1.606 1.00 92.75 194 HIS A N 1
ATOM 1608 C CA . HIS A 1 194 ? -4.041 -8.119 0.256 1.00 92.75 194 HIS A CA 1
ATOM 1609 C C . HIS A 1 194 ? -3.003 -7.619 -0.745 1.00 92.75 194 HIS A C 1
ATOM 1611 O O . HIS A 1 194 ? -2.285 -6.656 -0.477 1.00 92.75 194 HIS A O 1
ATOM 1617 N N . PHE A 1 195 ? -2.953 -8.258 -1.910 1.00 93.56 195 PHE A N 1
ATOM 1618 C CA . PHE A 1 195 ? -2.223 -7.744 -3.064 1.00 93.56 195 PHE A CA 1
ATOM 1619 C C . PHE A 1 195 ? -3.146 -6.813 -3.838 1.00 93.56 195 PHE A C 1
ATOM 1621 O O . PHE A 1 195 ? -4.256 -7.211 -4.200 1.00 93.56 195 PHE A O 1
ATOM 1628 N N . THR A 1 196 ? -2.705 -5.576 -4.045 1.00 92.50 196 THR A N 1
ATOM 1629 C CA . THR A 1 196 ? -3.543 -4.529 -4.619 1.00 92.50 196 THR A CA 1
ATOM 1630 C C . THR A 1 196 ? -2.886 -3.820 -5.794 1.00 92.50 196 THR A C 1
ATOM 1632 O O . THR A 1 196 ? -1.663 -3.697 -5.896 1.00 92.50 196 THR A O 1
ATOM 1635 N N . THR A 1 197 ? -3.732 -3.317 -6.682 1.00 90.62 197 THR A N 1
ATOM 1636 C CA . THR A 1 197 ? -3.374 -2.336 -7.700 1.00 90.62 197 THR A CA 1
ATOM 1637 C C . THR A 1 197 ? -4.336 -1.170 -7.533 1.00 90.62 197 THR A C 1
ATOM 1639 O O . THR A 1 197 ? -5.482 -1.229 -7.956 1.00 90.62 197 THR A O 1
ATOM 1642 N N . ALA A 1 198 ? -3.886 -0.106 -6.864 1.00 83.69 198 ALA A N 1
ATOM 1643 C CA . ALA A 1 198 ? -4.747 1.018 -6.478 1.00 83.69 198 ALA A CA 1
ATOM 1644 C C . ALA A 1 198 ? -5.390 1.770 -7.661 1.00 83.69 198 ALA A C 1
ATOM 1646 O O . ALA A 1 198 ? -6.401 2.442 -7.478 1.00 83.69 198 ALA A O 1
ATOM 1647 N N . ILE A 1 199 ? -4.811 1.659 -8.860 1.00 84.12 199 ILE A N 1
ATOM 1648 C CA . ILE A 1 199 ? -5.378 2.228 -10.092 1.00 84.12 199 ILE A CA 1
ATOM 1649 C C . ILE A 1 199 ? -6.516 1.374 -10.669 1.00 84.12 199 ILE A C 1
ATOM 1651 O O . ILE A 1 199 ? -7.261 1.854 -11.517 1.00 84.12 199 ILE A O 1
ATOM 1655 N N . ASP A 1 200 ? -6.659 0.127 -10.213 1.00 83.12 200 ASP A N 1
ATOM 1656 C CA . ASP A 1 200 ? -7.749 -0.769 -10.582 1.00 83.12 200 ASP A CA 1
ATOM 1657 C C . ASP A 1 200 ? -8.888 -0.645 -9.561 1.00 83.12 200 ASP A C 1
ATOM 1659 O O . ASP A 1 200 ? -8.840 -1.148 -8.434 1.00 83.12 200 ASP A O 1
ATOM 1663 N N . THR A 1 201 ? -9.950 0.037 -9.984 1.00 83.75 201 THR A N 1
ATOM 1664 C CA . THR A 1 201 ? -11.132 0.290 -9.158 1.00 83.75 201 THR A CA 1
ATOM 1665 C C . THR A 1 201 ? -11.865 -0.984 -8.739 1.00 83.75 201 THR A C 1
ATOM 1667 O O . THR A 1 201 ? -12.453 -1.006 -7.659 1.00 83.75 201 THR A O 1
ATOM 1670 N N . GLU A 1 202 ? -11.844 -2.043 -9.552 1.00 81.31 202 GLU A N 1
ATOM 1671 C CA . GLU A 1 202 ? -12.536 -3.296 -9.230 1.00 81.31 202 GLU A CA 1
ATOM 1672 C C . GLU A 1 202 ? -11.731 -4.130 -8.231 1.00 81.31 202 GLU A C 1
ATOM 1674 O O . GLU A 1 202 ? -12.299 -4.664 -7.272 1.00 81.31 202 GLU A O 1
ATOM 1679 N N . ASN A 1 203 ? -10.401 -4.140 -8.364 1.00 79.38 203 ASN A N 1
ATOM 1680 C CA . ASN A 1 203 ? -9.523 -4.719 -7.351 1.00 79.38 203 ASN A CA 1
ATOM 1681 C C . ASN A 1 203 ? -9.712 -4.035 -5.988 1.00 79.38 203 ASN A C 1
ATOM 1683 O O . ASN A 1 203 ? -9.930 -4.712 -4.979 1.00 79.38 203 ASN A O 1
ATOM 1687 N N . VAL A 1 204 ? -9.716 -2.698 -5.958 1.00 79.69 204 VAL A N 1
ATOM 1688 C CA . VAL A 1 204 ? -9.943 -1.939 -4.719 1.00 79.69 204 VAL A CA 1
ATOM 1689 C C . VAL A 1 204 ? -11.343 -2.196 -4.158 1.00 79.69 204 VAL A C 1
ATOM 1691 O O . VAL A 1 204 ? -11.475 -2.390 -2.952 1.00 79.69 204 VAL A O 1
ATOM 1694 N N . ARG A 1 205 ? -12.386 -2.275 -4.997 1.00 80.31 205 ARG A N 1
ATOM 1695 C CA . ARG A 1 205 ? -13.758 -2.591 -4.558 1.00 80.31 205 ARG A CA 1
ATOM 1696 C C . ARG A 1 205 ? -13.827 -3.939 -3.837 1.00 80.31 205 ARG A C 1
ATOM 1698 O O . ARG A 1 205 ? -14.428 -4.026 -2.764 1.00 80.31 205 ARG A O 1
ATOM 1705 N N . PHE A 1 206 ? -13.224 -4.977 -4.414 1.00 76.19 206 PHE A N 1
ATOM 1706 C CA . PHE A 1 206 ? -13.224 -6.318 -3.830 1.00 76.19 206 PHE A CA 1
ATOM 1707 C C . PHE A 1 206 ? -12.455 -6.356 -2.506 1.00 76.19 206 PHE A C 1
ATOM 1709 O O . PHE A 1 206 ? -12.967 -6.833 -1.491 1.00 76.19 206 PHE A O 1
ATOM 1716 N N . VAL A 1 207 ? -11.249 -5.785 -2.499 1.00 77.44 207 VAL A N 1
ATOM 1717 C CA . VAL A 1 207 ? -10.387 -5.743 -1.314 1.00 77.44 207 VAL A CA 1
ATOM 1718 C C . VAL A 1 207 ? -11.052 -4.947 -0.196 1.00 77.44 207 VAL A C 1
ATOM 1720 O O . VAL A 1 207 ? -11.088 -5.403 0.944 1.00 77.44 207 VAL A O 1
ATOM 1723 N N . PHE A 1 208 ? -11.670 -3.810 -0.512 1.00 79.88 208 PHE A N 1
ATOM 1724 C CA . PHE A 1 208 ? -12.367 -3.001 0.480 1.00 79.88 208 PHE A CA 1
ATOM 1725 C C . PHE A 1 208 ? -13.582 -3.728 1.074 1.00 79.88 208 PHE A C 1
ATOM 1727 O O . PHE A 1 208 ? -13.855 -3.592 2.266 1.00 79.88 208 PHE A O 1
ATOM 1734 N N . HIS A 1 209 ? -14.292 -4.551 0.292 1.00 81.38 209 HIS A N 1
ATOM 1735 C CA . HIS A 1 209 ? -15.374 -5.375 0.835 1.00 81.38 209 HIS A CA 1
ATOM 1736 C C . HIS A 1 209 ? -14.851 -6.407 1.847 1.00 81.38 209 HIS A C 1
ATOM 1738 O O . HIS A 1 209 ? -15.426 -6.530 2.929 1.00 81.38 209 HIS A O 1
ATOM 1744 N N . ALA A 1 210 ? -13.747 -7.092 1.532 1.00 74.38 210 ALA A N 1
ATOM 1745 C CA . ALA A 1 210 ? -13.112 -8.062 2.429 1.00 74.38 210 ALA A CA 1
ATOM 1746 C C . ALA A 1 210 ? -12.562 -7.409 3.713 1.00 74.38 210 ALA A C 1
ATOM 1748 O O . ALA A 1 210 ? -12.719 -7.942 4.815 1.00 74.38 210 ALA A O 1
ATOM 1749 N N . VAL A 1 211 ? -11.979 -6.216 3.581 1.00 78.94 211 VAL A N 1
ATOM 1750 C CA . VAL A 1 211 ? -11.512 -5.399 4.707 1.00 78.94 211 VAL A CA 1
ATOM 1751 C C . VAL A 1 211 ? -12.670 -4.987 5.608 1.00 78.94 211 VAL A C 1
ATOM 1753 O O . VAL A 1 211 ? -12.607 -5.179 6.820 1.00 78.94 211 VAL A O 1
ATOM 1756 N N . LYS A 1 212 ? -13.757 -4.479 5.022 1.00 81.19 212 LYS A N 1
ATOM 1757 C CA . LYS A 1 212 ? -14.965 -4.092 5.753 1.00 81.19 212 LYS A CA 1
ATOM 1758 C C . LYS A 1 212 ? -15.531 -5.276 6.544 1.00 81.19 212 LYS A C 1
ATOM 1760 O O . LYS A 1 212 ? -15.876 -5.104 7.707 1.00 81.19 212 LYS A O 1
ATOM 1765 N N . ASP A 1 213 ? -15.607 -6.465 5.950 1.00 79.06 213 ASP A N 1
ATOM 1766 C CA . ASP A 1 213 ? -16.108 -7.652 6.654 1.00 79.06 213 ASP A CA 1
ATOM 1767 C C . ASP A 1 213 ? -15.181 -8.063 7.812 1.00 79.06 213 ASP A C 1
ATOM 1769 O O . ASP A 1 213 ? -15.673 -8.353 8.900 1.00 79.06 213 ASP A O 1
ATOM 1773 N N . THR A 1 214 ? -13.858 -8.002 7.622 1.00 76.94 214 THR A N 1
ATOM 1774 C CA . THR A 1 214 ? -12.870 -8.267 8.687 1.00 76.94 214 THR A CA 1
ATOM 1775 C C . THR A 1 214 ? -13.028 -7.294 9.859 1.00 76.94 214 THR A C 1
ATOM 1777 O O . THR A 1 214 ? -13.171 -7.726 11.001 1.00 76.94 214 THR A O 1
ATOM 1780 N N . ILE A 1 215 ? -13.077 -5.988 9.578 1.00 77.81 215 ILE A N 1
ATOM 1781 C CA . ILE A 1 215 ? -13.200 -4.942 10.605 1.00 77.81 215 ILE A CA 1
ATOM 1782 C C . ILE A 1 215 ? -14.527 -5.080 11.361 1.00 77.81 215 ILE A C 1
ATOM 1784 O O . ILE A 1 215 ? -14.560 -5.022 12.588 1.00 77.81 215 ILE A O 1
ATOM 1788 N N . LEU A 1 216 ? -15.636 -5.294 10.645 1.00 76.50 216 LEU A N 1
ATOM 1789 C CA . LEU A 1 216 ? -16.948 -5.443 11.276 1.00 76.50 216 LEU A CA 1
ATOM 1790 C C . LEU A 1 216 ? -17.026 -6.703 12.140 1.00 76.50 216 LEU A C 1
ATOM 1792 O O . LEU A 1 216 ? -17.604 -6.652 13.220 1.00 76.50 216 LEU A O 1
ATOM 1796 N N . GLN A 1 217 ? -16.444 -7.819 11.700 1.00 74.50 217 GLN A N 1
ATOM 1797 C CA . GLN A 1 217 ? -16.421 -9.047 12.492 1.00 74.50 217 GLN A CA 1
ATOM 1798 C C . GLN A 1 217 ? -15.581 -8.909 13.763 1.00 74.50 217 GLN A C 1
ATOM 1800 O O . GLN A 1 217 ? -15.981 -9.442 14.795 1.00 74.50 217 GLN A O 1
ATOM 1805 N N . GLU A 1 218 ? -14.440 -8.218 13.713 1.00 73.00 218 GLU A N 1
ATOM 1806 C CA . GLU A 1 218 ? -13.628 -7.968 14.910 1.00 73.00 218 GLU A CA 1
ATOM 1807 C C . GLU A 1 218 ? -14.361 -7.047 15.892 1.00 73.00 218 GLU A C 1
ATOM 1809 O O . GLU A 1 218 ? -14.530 -7.415 17.053 1.00 73.00 218 GLU A O 1
ATOM 1814 N N . ASN A 1 219 ? -14.942 -5.946 15.409 1.00 70.56 219 ASN A N 1
ATOM 1815 C CA . ASN A 1 219 ? -15.731 -5.045 16.253 1.00 70.56 219 ASN A CA 1
ATOM 1816 C C . ASN A 1 219 ? -16.959 -5.732 16.871 1.00 70.56 219 ASN A C 1
ATOM 1818 O O . ASN A 1 219 ? -17.277 -5.516 18.039 1.00 70.56 219 ASN A O 1
ATOM 1822 N N . LEU A 1 220 ? -17.662 -6.576 16.107 1.00 68.56 220 LEU A N 1
ATOM 1823 C CA . LEU A 1 220 ? -18.814 -7.325 16.615 1.00 68.56 220 LEU A CA 1
ATOM 1824 C C . LEU A 1 220 ? -18.406 -8.352 17.674 1.00 68.56 220 LEU A C 1
ATOM 1826 O O . LEU A 1 220 ? -19.132 -8.516 18.652 1.00 68.56 220 LEU A O 1
ATOM 1830 N N . LYS A 1 221 ? -17.259 -9.024 17.510 1.00 68.31 221 LYS A N 1
ATOM 1831 C CA . LYS A 1 221 ? -16.728 -9.944 18.528 1.00 68.31 221 LYS A CA 1
ATOM 1832 C C . LYS A 1 221 ? -16.415 -9.208 19.822 1.00 68.31 221 LYS A C 1
ATOM 1834 O O . LYS A 1 221 ? -16.805 -9.695 20.879 1.00 68.31 221 LYS A O 1
ATOM 1839 N N . ASP A 1 222 ? -15.788 -8.040 19.743 1.00 67.44 222 ASP A N 1
ATOM 1840 C CA . ASP A 1 222 ? -15.469 -7.244 20.928 1.00 67.44 222 ASP A CA 1
ATOM 1841 C C . ASP A 1 222 ? -16.745 -6.774 21.642 1.00 67.44 222 ASP A C 1
ATOM 1843 O O . ASP A 1 222 ? -16.869 -6.937 22.857 1.00 67.44 222 ASP A O 1
ATOM 1847 N N . ILE A 1 223 ? -17.755 -6.308 20.895 1.00 66.38 223 ILE A N 1
ATOM 1848 C CA . ILE A 1 223 ? -19.070 -5.959 21.458 1.00 66.38 223 ILE A CA 1
ATOM 1849 C C . ILE A 1 223 ? -19.733 -7.183 22.105 1.00 66.38 223 ILE A C 1
ATOM 1851 O O . ILE A 1 223 ? -20.222 -7.096 23.230 1.00 66.38 223 ILE A O 1
ATOM 1855 N N . MET A 1 224 ? -19.734 -8.340 21.438 1.00 56.53 224 MET A N 1
ATOM 1856 C CA . MET A 1 224 ? -20.315 -9.572 21.983 1.00 56.53 224 MET A CA 1
ATOM 1857 C C . MET A 1 224 ? -19.593 -10.049 23.249 1.00 56.53 224 MET A C 1
ATOM 1859 O O . MET A 1 224 ? -20.250 -10.481 24.193 1.00 56.53 224 MET A O 1
ATOM 1863 N N . LEU A 1 225 ? -18.264 -9.939 23.308 1.00 61.00 225 LEU A N 1
ATOM 1864 C CA . LEU A 1 225 ? -17.473 -10.269 24.497 1.00 61.00 225 LEU A CA 1
ATOM 1865 C C . LEU A 1 225 ? -17.759 -9.302 25.656 1.00 61.00 225 LEU A C 1
ATOM 1867 O O . LEU A 1 225 ? -17.880 -9.731 26.807 1.00 61.00 225 LEU A O 1
ATOM 1871 N N . HIS A 1 226 ? -17.935 -8.010 25.371 1.00 61.41 226 HIS A N 1
ATOM 1872 C CA . HIS A 1 226 ? -18.358 -7.022 26.366 1.00 61.41 226 HIS A CA 1
ATOM 1873 C C . HIS A 1 226 ? -19.777 -7.278 26.886 1.00 61.41 226 HIS A C 1
ATOM 1875 O O . HIS A 1 226 ? -20.016 -7.203 28.092 1.00 61.41 226 HIS A O 1
ATOM 1881 N N . LEU A 1 227 ? -20.712 -7.644 26.009 1.00 52.25 227 LEU A N 1
ATOM 1882 C CA . LEU A 1 227 ? -22.068 -8.023 26.407 1.00 52.25 227 LEU A CA 1
ATOM 1883 C C . LEU A 1 227 ? -22.070 -9.311 27.243 1.00 52.25 227 LEU A C 1
ATOM 1885 O O . LEU A 1 227 ? -22.717 -9.354 28.286 1.00 52.25 227 LEU A O 1
ATOM 1889 N N . ALA A 1 228 ? -21.298 -10.330 26.853 1.00 56.06 228 ALA A N 1
ATOM 1890 C CA . ALA A 1 228 ? -21.206 -11.594 27.585 1.00 56.06 228 ALA A CA 1
ATOM 1891 C C . ALA A 1 228 ? -20.552 -11.430 28.968 1.00 56.06 228 ALA A C 1
ATOM 1893 O O . ALA A 1 228 ? -21.033 -11.996 29.950 1.00 56.06 228 ALA A O 1
ATOM 1894 N N . SER A 1 229 ? -19.492 -10.623 29.079 1.00 57.22 229 SER A N 1
ATOM 1895 C CA . SER A 1 229 ? -18.854 -10.315 30.372 1.00 57.22 229 SER A CA 1
ATOM 1896 C C . SER A 1 229 ? -19.759 -9.486 31.288 1.00 57.22 229 SER A C 1
ATOM 1898 O O . SER A 1 229 ? -19.808 -9.741 32.494 1.00 57.22 229 SER A O 1
ATOM 1900 N N . SER A 1 230 ? -20.542 -8.563 30.724 1.00 56.69 230 SER A N 1
ATOM 1901 C CA . SER A 1 230 ? -21.596 -7.835 31.447 1.00 56.69 230 SER A CA 1
ATOM 1902 C C . SER A 1 230 ? -22.715 -8.773 31.931 1.00 56.69 230 SER A C 1
ATOM 1904 O O . SER A 1 230 ? -23.226 -8.629 33.039 1.00 56.69 230 SER A O 1
ATOM 1906 N N . GLN A 1 231 ? -23.066 -9.792 31.141 1.00 55.00 231 GLN A N 1
ATOM 1907 C CA . GLN A 1 231 ? -24.039 -10.819 31.527 1.00 55.00 231 GLN A CA 1
ATOM 1908 C C . GLN A 1 231 ? -23.519 -11.730 32.647 1.00 55.00 231 GLN A C 1
ATOM 1910 O O . GLN A 1 231 ? -24.256 -12.024 33.585 1.00 55.00 231 GLN A O 1
ATOM 1915 N N . LEU A 1 232 ? -22.256 -12.160 32.575 1.00 58.00 232 LEU A N 1
ATOM 1916 C CA . LEU A 1 232 ? -21.598 -12.969 33.608 1.00 58.00 232 LEU A CA 1
ATOM 1917 C C . LEU A 1 232 ? -21.493 -12.213 34.934 1.00 58.00 232 LEU A C 1
ATOM 1919 O O . LEU A 1 232 ? -21.889 -12.742 35.970 1.00 58.00 232 LEU A O 1
ATOM 1923 N N . THR A 1 233 ? -21.053 -10.954 34.898 1.00 56.94 233 THR A N 1
ATOM 1924 C CA . THR A 1 233 ? -21.008 -10.096 36.094 1.00 56.94 233 THR A CA 1
ATOM 1925 C C . THR A 1 233 ? -22.398 -9.860 36.679 1.00 56.94 233 THR A C 1
ATOM 1927 O O . THR A 1 233 ? -22.565 -9.920 37.898 1.00 56.94 233 THR A O 1
ATOM 1930 N N . PHE A 1 234 ? -23.421 -9.682 35.839 1.00 55.16 234 PHE A N 1
ATOM 1931 C CA . PHE A 1 234 ? -24.808 -9.606 36.294 1.00 55.16 234 PHE A CA 1
ATOM 1932 C C . PHE A 1 234 ? -25.281 -10.919 36.942 1.00 55.16 234 PHE A C 1
ATOM 1934 O O . PHE A 1 234 ? -25.882 -10.901 38.018 1.00 55.16 234 PHE A O 1
ATOM 1941 N N . GLN A 1 235 ? -24.977 -12.073 36.343 1.00 60.06 235 GLN A N 1
ATOM 1942 C CA . GLN A 1 235 ? -25.324 -13.384 36.901 1.00 60.06 235 GLN A CA 1
ATOM 1943 C C . GLN A 1 235 ? -24.606 -13.667 38.228 1.00 60.06 235 GLN A C 1
ATOM 1945 O O . GLN A 1 235 ? -25.216 -14.217 39.148 1.00 60.06 235 GLN A O 1
ATOM 1950 N N . GLU A 1 236 ? -23.341 -13.274 38.365 1.00 60.69 236 GLU A N 1
ATOM 1951 C CA . GLU A 1 236 ? -22.579 -13.394 39.610 1.00 60.69 236 GLU A CA 1
ATOM 1952 C C . GLU A 1 236 ? -23.092 -12.448 40.695 1.00 60.69 236 GLU A C 1
ATOM 1954 O O . GLU A 1 236 ? -23.242 -12.872 41.844 1.00 60.69 236 GLU A O 1
ATOM 1959 N N . ALA A 1 237 ? -23.430 -11.204 40.344 1.00 54.31 237 ALA A N 1
ATOM 1960 C CA . ALA A 1 237 ? -24.087 -10.269 41.252 1.00 54.31 237 ALA A CA 1
ATOM 1961 C C . ALA A 1 237 ? -25.436 -10.827 41.736 1.00 54.31 237 ALA A C 1
ATOM 1963 O O . ALA A 1 237 ? -25.704 -10.841 42.937 1.00 54.31 237 ALA A O 1
ATOM 1964 N N . HIS A 1 238 ? -26.239 -11.390 40.830 1.00 58.09 238 HIS A N 1
ATOM 1965 C CA . HIS A 1 238 ? -27.508 -12.037 41.159 1.00 58.09 238 HIS A CA 1
ATOM 1966 C C . HIS A 1 238 ? -27.329 -13.294 42.032 1.00 58.09 238 HIS A C 1
ATOM 1968 O O . HIS A 1 238 ? -28.099 -13.522 42.966 1.00 58.09 238 HIS A O 1
ATOM 1974 N N . ARG A 1 239 ? -26.293 -14.109 41.787 1.00 60.06 239 ARG A N 1
ATOM 1975 C CA . ARG A 1 239 ? -25.964 -15.282 42.618 1.00 60.06 239 ARG A CA 1
ATOM 1976 C C . ARG A 1 239 ? -25.506 -14.868 44.022 1.00 60.06 239 ARG A C 1
ATOM 1978 O O . ARG A 1 239 ? -25.950 -15.466 44.999 1.00 60.06 239 ARG A O 1
ATOM 1985 N N . ARG A 1 240 ? -24.666 -13.833 44.142 1.00 60.38 240 ARG A N 1
ATOM 1986 C CA . ARG A 1 240 ? -24.254 -13.262 45.438 1.00 60.38 240 ARG A CA 1
ATOM 1987 C C . ARG A 1 240 ? -25.443 -12.686 46.204 1.00 60.38 240 ARG A C 1
ATOM 1989 O O . ARG A 1 240 ? -25.547 -12.922 47.403 1.00 60.38 240 ARG A O 1
ATOM 1996 N N . TRP A 1 241 ? -26.352 -11.998 45.515 1.00 54.88 241 TRP A N 1
ATOM 1997 C CA . TRP A 1 241 ? -27.580 -11.472 46.111 1.00 54.88 241 TRP A CA 1
ATOM 1998 C C . TRP A 1 241 ? -28.497 -12.591 46.631 1.00 54.88 241 TRP A C 1
ATOM 2000 O O . TRP A 1 241 ? -28.903 -12.541 47.788 1.00 54.88 241 TRP A O 1
ATOM 2010 N N . ARG A 1 242 ? -28.721 -13.664 45.855 1.00 56.00 242 ARG A N 1
ATOM 2011 C CA . ARG A 1 242 ? -29.478 -14.842 46.328 1.00 56.00 242 ARG A CA 1
ATOM 2012 C C . ARG A 1 242 ? -28.854 -15.514 47.555 1.00 56.00 242 ARG A C 1
ATOM 2014 O O . ARG A 1 242 ? -29.577 -15.923 48.457 1.00 56.00 242 ARG A O 1
ATOM 2021 N N . ASN A 1 243 ? -27.526 -15.608 47.618 1.00 58.38 243 ASN A N 1
ATOM 2022 C CA . ASN A 1 243 ? -26.842 -16.170 48.788 1.00 58.38 243 ASN A CA 1
ATOM 2023 C C . ASN A 1 243 ? -26.971 -15.270 50.033 1.00 58.38 243 ASN A C 1
ATOM 2025 O O . ASN A 1 243 ? -27.064 -15.784 51.146 1.00 58.38 243 ASN A O 1
ATOM 2029 N N . LEU A 1 244 ? -27.006 -13.944 49.860 1.00 56.34 244 LEU A N 1
ATOM 2030 C CA . LEU A 1 244 ? -27.270 -12.989 50.944 1.00 56.34 244 LEU A CA 1
ATOM 2031 C C . LEU A 1 244 ? -28.719 -13.075 51.451 1.00 56.34 244 LEU A C 1
ATOM 2033 O O . LEU A 1 244 ? -28.941 -13.000 52.658 1.00 56.34 244 LEU A O 1
ATOM 2037 N N . GLU A 1 245 ? -29.689 -13.287 50.559 1.00 51.97 245 GLU A N 1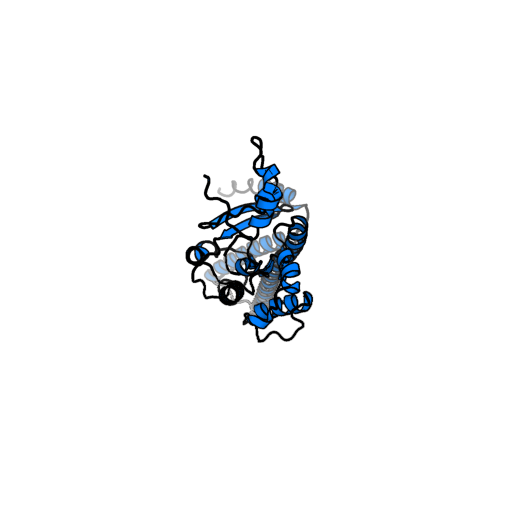
ATOM 2038 C CA . GLU A 1 245 ? -31.100 -13.495 50.920 1.00 51.97 245 GLU A CA 1
ATOM 2039 C C . GLU A 1 245 ? -31.275 -14.789 51.744 1.00 51.97 245 GLU A C 1
ATOM 2041 O O . GLU A 1 245 ? -31.962 -14.787 52.764 1.00 51.97 245 GLU A O 1
ATOM 2046 N N . PHE A 1 246 ? -30.547 -15.858 51.391 1.00 48.16 246 PHE A N 1
ATOM 2047 C CA . PHE A 1 246 ? -30.542 -17.124 52.139 1.00 48.16 246 PHE A CA 1
ATOM 2048 C C . PHE A 1 246 ? -29.970 -16.979 53.563 1.00 48.16 246 PHE A C 1
ATOM 2050 O O . PHE A 1 246 ? -30.472 -17.586 54.512 1.00 48.16 246 PHE A O 1
ATOM 2057 N N . LEU A 1 247 ? -28.941 -16.140 53.733 1.00 47.59 247 LEU A N 1
ATOM 2058 C CA . LEU A 1 247 ? -28.347 -15.837 55.040 1.00 47.59 247 LEU A CA 1
ATOM 2059 C C . LEU A 1 247 ? -29.274 -14.988 55.926 1.00 47.59 247 LEU A C 1
ATOM 2061 O O . LEU A 1 247 ? -29.257 -15.149 57.144 1.00 47.59 247 LEU A O 1
ATOM 2065 N N . GLN A 1 248 ? -30.118 -14.131 55.341 1.00 49.53 248 GLN A N 1
ATOM 2066 C CA . GLN A 1 248 ? -31.117 -13.356 56.089 1.00 49.53 248 GLN A CA 1
ATOM 2067 C C . GLN A 1 248 ? -32.312 -14.203 56.543 1.00 49.53 248 GLN A C 1
ATOM 2069 O O . GLN A 1 248 ? -32.850 -13.958 57.619 1.00 49.53 248 GLN A O 1
ATOM 2074 N N . THR A 1 249 ? -32.700 -15.233 55.785 1.00 49.84 249 THR A N 1
ATOM 2075 C CA . THR A 1 249 ? -33.779 -16.158 56.181 1.00 49.84 249 THR A CA 1
ATOM 2076 C C . THR A 1 249 ? -33.385 -17.161 57.270 1.00 49.84 249 THR A C 1
ATOM 2078 O O . THR A 1 249 ? -34.260 -17.803 57.843 1.00 49.84 249 THR A O 1
ATOM 2081 N N . ALA A 1 250 ? -32.089 -17.302 57.569 1.00 44.69 250 ALA A N 1
ATOM 2082 C CA . ALA A 1 250 ? -31.576 -18.222 58.588 1.00 44.69 250 ALA A CA 1
ATOM 2083 C C . ALA A 1 250 ? -31.373 -17.571 59.973 1.00 44.69 250 ALA A C 1
ATOM 2085 O O . ALA A 1 250 ? -31.034 -18.267 60.931 1.00 44.69 250 ALA A O 1
ATOM 2086 N N . ALA A 1 251 ? -31.558 -16.252 60.099 1.00 45.75 251 ALA A N 1
ATOM 2087 C CA . ALA A 1 251 ? -31.404 -15.550 61.369 1.00 45.75 251 ALA A CA 1
ATOM 2088 C C . ALA A 1 251 ? -32.719 -15.583 62.180 1.00 45.75 251 ALA A C 1
ATOM 2090 O O . ALA A 1 251 ? -33.775 -15.256 61.632 1.00 45.75 251 ALA A O 1
ATOM 2091 N N . PRO A 1 252 ? -32.693 -15.952 63.476 1.00 44.38 252 PRO A N 1
ATOM 2092 C CA . PRO A 1 252 ? -33.876 -15.889 64.329 1.00 44.38 252 PRO A CA 1
ATOM 2093 C C . PRO A 1 252 ? -34.352 -14.433 64.481 1.00 44.38 252 PRO A C 1
ATOM 2095 O O . PRO A 1 252 ? -33.533 -13.512 64.424 1.00 44.38 252 PRO A O 1
ATOM 2098 N N . PRO A 1 253 ? -35.661 -14.195 64.678 1.00 46.44 253 PRO A N 1
ATOM 2099 C CA . PRO A 1 253 ? -36.207 -12.847 64.748 1.00 46.44 253 PRO A CA 1
ATOM 2100 C C . PRO A 1 253 ? -35.667 -12.128 65.990 1.00 46.44 253 PRO A C 1
ATOM 2102 O O . PRO A 1 253 ? -36.031 -12.450 67.119 1.00 46.44 253 PRO A O 1
ATOM 2105 N N . VAL A 1 254 ? -34.795 -11.143 65.776 1.00 51.25 254 VAL A N 1
ATOM 2106 C CA . VAL A 1 254 ? -34.382 -10.178 66.803 1.00 51.25 254 VAL A CA 1
ATOM 2107 C C . VAL A 1 254 ? -35.260 -8.927 66.645 1.00 51.25 254 VAL A C 1
ATOM 2109 O O . VAL A 1 254 ? -35.480 -8.501 65.507 1.00 51.25 254 VAL A O 1
ATOM 2112 N N . PRO A 1 255 ? -35.779 -8.319 67.728 1.00 42.56 255 PRO A N 1
ATOM 2113 C CA . PRO A 1 255 ? -36.575 -7.097 67.629 1.00 42.56 255 PRO A CA 1
ATOM 2114 C C . PRO A 1 255 ? -35.734 -5.965 67.019 1.00 42.56 255 PRO A C 1
ATOM 2116 O O . PRO A 1 255 ? -34.659 -5.642 67.520 1.00 42.56 255 PRO A O 1
ATOM 2119 N N . LEU A 1 256 ? -36.206 -5.389 65.912 1.00 47.53 256 LEU A N 1
ATOM 2120 C CA . LEU A 1 256 ? -35.514 -4.330 65.173 1.00 47.53 256 LEU A CA 1
ATOM 2121 C C . LEU A 1 256 ? -35.741 -2.966 65.844 1.00 47.53 256 LEU A C 1
ATOM 2123 O O . LEU A 1 256 ? -36.878 -2.515 65.965 1.00 47.53 256 LEU A O 1
ATOM 2127 N N . ASP A 1 257 ? -34.654 -2.295 66.229 1.00 46.22 257 ASP A N 1
ATOM 2128 C CA . ASP A 1 257 ? -34.660 -0.890 66.648 1.00 46.22 257 ASP A CA 1
ATOM 2129 C C . ASP A 1 257 ? -34.831 0.046 65.428 1.00 46.22 257 ASP A C 1
ATOM 2131 O O . ASP A 1 257 ? -34.430 -0.257 64.302 1.00 46.22 257 ASP A O 1
ATOM 2135 N N . SER A 1 258 ? -35.417 1.212 65.677 1.00 44.00 258 SER A N 1
ATOM 2136 C CA . SER A 1 258 ? -35.788 2.316 64.784 1.00 44.00 258 SER A CA 1
ATOM 2137 C C . SER A 1 258 ? -34.774 2.691 63.682 1.00 44.00 258 SER A C 1
ATOM 2139 O O . SER A 1 258 ? -35.183 3.078 62.584 1.00 44.00 258 SER A O 1
ATOM 2141 N N . ARG A 1 259 ? -33.461 2.506 63.891 1.00 43.97 259 ARG A N 1
ATOM 2142 C CA . ARG A 1 259 ? -32.426 2.701 62.848 1.00 43.97 259 ARG A CA 1
ATOM 2143 C C . ARG A 1 259 ? -32.425 1.629 61.751 1.00 43.97 259 ARG A C 1
ATOM 2145 O O . ARG A 1 259 ? -32.063 1.925 60.614 1.00 43.97 259 ARG A O 1
ATOM 2152 N N . ALA A 1 260 ? -32.857 0.408 62.052 1.00 42.03 260 ALA A N 1
ATOM 2153 C CA . ALA A 1 260 ? -32.876 -0.698 61.099 1.00 42.03 260 ALA A CA 1
ATOM 2154 C C . ALA A 1 260 ? -34.078 -0.635 60.131 1.00 42.03 260 ALA A C 1
ATOM 2156 O O . ALA A 1 260 ? -33.975 -1.073 58.984 1.00 42.03 260 ALA A O 1
ATOM 2157 N N . CYS A 1 261 ? -35.182 0.010 60.531 1.00 42.19 261 CYS A N 1
ATOM 2158 C CA . CYS A 1 261 ? -36.319 0.300 59.644 1.00 42.19 261 CYS A CA 1
ATOM 2159 C C . CYS A 1 261 ? -35.944 1.226 58.469 1.00 42.19 261 CYS A C 1
ATOM 2161 O O . CYS A 1 261 ? -36.431 1.037 57.352 1.00 42.19 261 CYS A O 1
ATOM 2163 N N . LEU A 1 262 ? -35.037 2.186 58.682 1.00 41.88 262 LEU A N 1
ATOM 2164 C CA . LEU A 1 262 ? -34.543 3.088 57.631 1.00 41.88 262 LEU A CA 1
ATOM 2165 C C . LEU A 1 262 ? -33.679 2.353 56.593 1.00 41.88 262 LEU A C 1
ATOM 2167 O O . LEU A 1 262 ? -33.851 2.560 55.391 1.00 41.88 262 LEU A O 1
ATOM 2171 N N . GLN A 1 263 ? -32.818 1.427 57.027 1.00 40.56 263 GLN A N 1
ATOM 2172 C CA . GLN A 1 263 ? -32.025 0.585 56.119 1.00 40.56 263 GLN A CA 1
ATOM 2173 C C . GLN A 1 263 ? -32.892 -0.402 55.321 1.00 40.56 263 GLN A C 1
ATOM 2175 O O . GLN A 1 263 ? -32.662 -0.588 54.127 1.00 40.56 263 GLN A O 1
ATOM 2180 N N . LEU A 1 264 ? -33.927 -0.985 55.936 1.00 43.59 264 LEU A N 1
ATOM 2181 C CA . LEU A 1 264 ? -34.898 -1.851 55.252 1.00 43.59 264 LEU A CA 1
ATOM 2182 C C . LEU A 1 264 ? -35.731 -1.097 54.202 1.00 43.59 264 LEU A C 1
ATOM 2184 O O . LEU A 1 264 ? -36.068 -1.662 53.162 1.00 43.59 264 LEU A O 1
ATOM 2188 N N . SER A 1 265 ? -36.030 0.180 54.441 1.00 40.62 265 SER A N 1
ATOM 2189 C CA . SER A 1 265 ? -36.758 1.038 53.495 1.00 40.62 265 SER A CA 1
ATOM 2190 C C . SER A 1 265 ? -35.899 1.406 52.278 1.00 40.62 265 SER A C 1
ATOM 2192 O O . SER A 1 265 ? -36.364 1.309 51.143 1.00 40.62 265 SER A O 1
ATOM 2194 N N . LEU A 1 266 ? -34.612 1.708 52.494 1.00 41.69 266 LEU A N 1
ATOM 2195 C CA . LEU A 1 266 ? -33.618 1.890 51.425 1.00 41.69 266 LEU A CA 1
ATOM 2196 C C . LEU A 1 266 ? -33.417 0.607 50.598 1.00 41.69 266 LEU A C 1
ATOM 2198 O O . LEU A 1 266 ? -33.389 0.662 49.370 1.00 41.69 266 LEU A O 1
ATOM 2202 N N . LEU A 1 267 ? -33.362 -0.560 51.247 1.00 42.06 267 LEU A N 1
ATOM 2203 C CA . LEU A 1 267 ? -33.276 -1.866 50.580 1.00 42.06 267 LEU A CA 1
ATOM 2204 C C . LEU A 1 267 ? -34.527 -2.195 49.747 1.00 42.06 267 LEU A C 1
ATOM 2206 O O . LEU A 1 267 ? -34.399 -2.767 48.665 1.00 42.06 267 LEU A O 1
ATOM 2210 N N . LYS A 1 268 ? -35.726 -1.804 50.200 1.00 40.53 268 LYS A N 1
ATOM 2211 C CA . LYS A 1 268 ? -36.973 -1.938 49.423 1.00 40.53 268 LYS A CA 1
ATOM 2212 C C . LYS A 1 268 ? -36.990 -1.030 48.187 1.00 40.53 268 LYS A C 1
ATOM 2214 O O . LYS A 1 268 ? -37.385 -1.502 47.122 1.00 40.53 268 LYS A O 1
ATOM 2219 N N . GLY A 1 269 ? -36.492 0.205 48.293 1.00 41.84 269 GLY A N 1
ATOM 2220 C CA . GLY A 1 269 ? -36.341 1.116 47.148 1.00 41.84 269 GLY A CA 1
ATOM 2221 C C . GLY A 1 269 ? -35.364 0.589 46.088 1.00 41.84 269 GLY A C 1
ATOM 2222 O O . GLY A 1 269 ? -35.652 0.624 44.893 1.00 41.84 269 GLY A O 1
ATOM 2223 N N . VAL A 1 270 ? -34.251 -0.016 46.517 1.00 44.31 270 VAL A N 1
ATOM 2224 C CA . VAL A 1 270 ? -33.301 -0.694 45.612 1.00 44.31 270 VAL A CA 1
ATOM 2225 C C . VAL A 1 270 ? -33.934 -1.932 44.957 1.00 44.31 270 VAL A C 1
ATOM 2227 O O . VAL A 1 270 ? -33.703 -2.183 43.775 1.00 44.31 270 VAL A O 1
ATOM 2230 N N . ARG A 1 271 ? -34.794 -2.667 45.679 1.00 44.81 271 ARG A N 1
ATOM 2231 C CA . ARG A 1 271 ? -35.572 -3.803 45.144 1.00 44.81 271 ARG A CA 1
ATOM 2232 C C . ARG A 1 271 ? -36.518 -3.368 44.017 1.00 44.81 271 ARG A C 1
ATOM 2234 O O . ARG A 1 271 ? -36.594 -4.058 43.007 1.00 44.81 271 ARG A O 1
ATOM 2241 N N . GLN A 1 272 ? -37.185 -2.219 44.152 1.00 45.44 272 GLN A N 1
ATOM 2242 C CA . GLN A 1 272 ? -38.068 -1.656 43.119 1.00 45.44 272 GLN A CA 1
ATOM 2243 C C . GLN A 1 272 ? -37.300 -1.175 41.878 1.00 45.44 272 GLN A C 1
ATOM 2245 O O . GLN A 1 272 ? -37.709 -1.486 40.760 1.00 45.44 272 GLN A O 1
ATOM 2250 N N . CYS A 1 273 ? -36.152 -0.509 42.049 1.00 46.66 273 CYS A N 1
ATOM 2251 C CA . CYS A 1 273 ? -35.302 -0.106 40.921 1.00 46.66 273 CYS A CA 1
ATOM 2252 C C . CYS A 1 273 ? -34.728 -1.309 40.155 1.00 46.66 273 CYS A C 1
ATOM 2254 O O . CYS A 1 273 ? -34.700 -1.303 38.924 1.00 46.66 273 CYS A O 1
ATOM 2256 N N . LEU A 1 274 ? -34.303 -2.362 40.862 1.00 46.19 274 LEU A N 1
ATOM 2257 C CA . LEU A 1 274 ? -33.761 -3.572 40.237 1.00 46.19 274 LEU A CA 1
ATOM 2258 C C . LEU A 1 274 ? -34.842 -4.408 39.536 1.00 46.19 274 LEU A C 1
ATOM 2260 O O . LEU A 1 274 ? -34.561 -4.967 38.481 1.00 46.19 274 LEU A O 1
ATOM 2264 N N . LEU A 1 275 ? -36.078 -4.446 40.051 1.00 47.66 275 LEU A N 1
ATOM 2265 C CA . LEU A 1 275 ? -37.220 -5.057 39.355 1.00 47.66 275 LEU A CA 1
ATOM 2266 C C . LEU A 1 275 ? -37.628 -4.268 38.102 1.00 47.66 275 LEU A C 1
ATOM 2268 O O . LEU A 1 275 ? -37.937 -4.883 37.084 1.00 47.66 275 LEU A O 1
ATOM 2272 N N . GLY A 1 276 ? -37.566 -2.933 38.139 1.00 46.00 276 GLY A N 1
ATOM 2273 C CA . GLY A 1 276 ? -37.790 -2.089 36.960 1.00 46.00 276 GLY A CA 1
ATOM 2274 C C . GLY A 1 276 ? -36.757 -2.341 35.855 1.00 46.00 276 GLY A C 1
ATOM 2275 O O . GLY A 1 276 ? -37.119 -2.515 34.694 1.00 46.00 276 GLY A O 1
ATOM 2276 N N . LEU A 1 277 ? -35.479 -2.462 36.227 1.00 47.12 277 LEU A N 1
ATOM 2277 C CA . LEU A 1 277 ? -34.390 -2.841 35.318 1.00 47.12 277 LEU A CA 1
ATOM 2278 C C . LEU A 1 277 ? -34.508 -4.288 34.809 1.00 47.12 277 LEU A C 1
ATOM 2280 O O . LEU A 1 277 ? -34.155 -4.559 33.665 1.00 47.12 277 LEU A O 1
ATOM 2284 N N . TRP A 1 278 ? -35.036 -5.205 35.625 1.00 45.50 278 TRP A N 1
ATOM 2285 C CA . TRP A 1 278 ? -35.286 -6.597 35.240 1.00 45.50 278 TRP A CA 1
ATOM 2286 C C . TRP A 1 278 ? -36.428 -6.720 34.216 1.00 45.50 278 TRP A C 1
ATOM 2288 O O . TRP A 1 278 ? -36.295 -7.447 33.232 1.00 45.50 278 TRP A O 1
ATOM 2298 N N . LEU A 1 279 ? -37.512 -5.952 34.383 1.00 41.09 279 LEU A N 1
ATOM 2299 C CA . LEU A 1 279 ? -38.626 -5.879 33.426 1.00 41.09 279 LEU A CA 1
ATOM 2300 C C . LEU A 1 279 ? -38.234 -5.204 32.102 1.00 41.09 279 LEU A C 1
ATOM 2302 O O . LEU A 1 279 ? -38.667 -5.657 31.045 1.00 41.09 279 LEU A O 1
ATOM 2306 N N . LEU A 1 280 ? -37.368 -4.184 32.147 1.00 46.56 280 LEU A N 1
ATOM 2307 C CA . LEU A 1 280 ? -36.791 -3.530 30.962 1.00 46.56 280 LEU A CA 1
ATOM 2308 C C . LEU A 1 280 ? -35.933 -4.474 30.103 1.00 46.56 280 LEU A C 1
ATOM 2310 O O . LEU A 1 280 ? -35.811 -4.251 28.903 1.00 46.56 280 LEU A O 1
ATOM 2314 N N . PHE A 1 281 ? -35.344 -5.516 30.700 1.00 44.38 281 PHE A N 1
ATOM 2315 C CA . PHE A 1 281 ? -34.429 -6.435 30.011 1.00 44.38 281 PHE A CA 1
ATOM 2316 C C . PHE A 1 281 ? -35.085 -7.740 29.530 1.00 44.38 281 PHE A C 1
ATOM 2318 O O . PHE A 1 281 ? -34.504 -8.430 28.694 1.00 44.38 281 PHE A O 1
ATOM 2325 N N . TRP A 1 282 ? -36.266 -8.104 30.047 1.00 40.91 282 TRP A N 1
ATOM 2326 C CA . TRP A 1 282 ? -36.951 -9.357 29.688 1.00 40.91 282 TRP A CA 1
ATOM 2327 C C . TRP A 1 282 ? -37.984 -9.203 28.558 1.00 40.91 282 TRP A C 1
ATOM 2329 O O . TRP A 1 282 ? -38.363 -10.191 27.934 1.00 40.91 282 TRP A O 1
ATOM 2339 N N . LEU A 1 283 ? -38.417 -7.977 28.252 1.00 39.09 283 LEU A N 1
ATOM 2340 C CA . LEU A 1 283 ? -39.418 -7.690 27.220 1.00 39.09 283 LEU A CA 1
ATOM 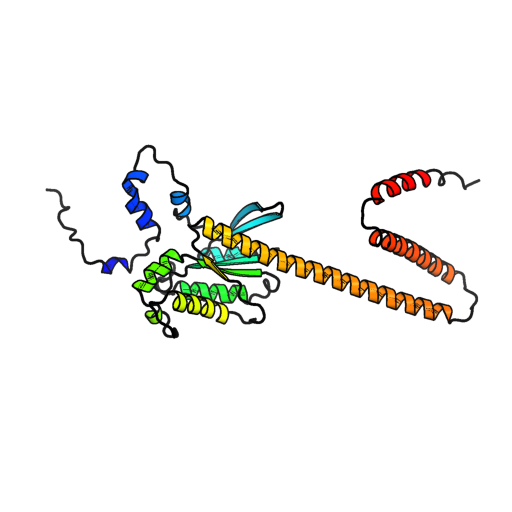2341 C C . LEU A 1 283 ? -38.779 -7.062 25.977 1.00 39.09 283 LEU A C 1
ATOM 2343 O O . LEU A 1 283 ? -38.885 -5.860 25.744 1.00 39.09 283 LEU A O 1
ATOM 2347 N N . ASP A 1 284 ? -38.142 -7.895 25.156 1.00 38.81 284 ASP A N 1
ATOM 2348 C CA . ASP A 1 284 ? -37.831 -7.537 23.774 1.00 38.81 284 ASP A CA 1
ATOM 2349 C C . ASP A 1 284 ? -38.957 -8.040 22.850 1.00 38.81 284 ASP A C 1
ATOM 2351 O O . ASP A 1 284 ? -39.293 -9.227 22.866 1.00 38.81 284 ASP A O 1
ATOM 2355 N N . LYS A 1 285 ? -39.478 -7.102 22.041 1.00 41.69 285 LYS A N 1
ATOM 2356 C CA . LYS A 1 285 ? -40.365 -7.199 20.855 1.00 41.69 285 LYS A CA 1
ATOM 2357 C C . LYS A 1 285 ? -41.753 -6.539 21.014 1.00 41.69 285 LYS A C 1
ATOM 2359 O O . LYS A 1 285 ? -42.728 -7.109 21.489 1.00 41.69 285 LYS A O 1
ATOM 2364 N N . GLU A 1 286 ? -41.801 -5.296 20.528 1.00 40.78 286 GLU A N 1
ATOM 2365 C CA . GLU A 1 286 ? -42.941 -4.563 19.934 1.00 40.78 286 GLU A CA 1
ATOM 2366 C C . GLU A 1 286 ? -44.111 -4.055 20.806 1.00 40.78 286 GLU A C 1
ATOM 2368 O O . GLU A 1 286 ? -44.796 -3.131 20.375 1.00 40.78 286 GLU A O 1
ATOM 2373 N N . VAL A 1 287 ? -44.316 -4.509 22.048 1.00 42.88 287 VAL A N 1
ATOM 2374 C CA . VAL A 1 287 ? -45.497 -4.081 22.851 1.00 42.88 287 VAL A CA 1
ATOM 2375 C C . VAL A 1 287 ? -45.255 -2.821 23.718 1.00 42.88 287 VAL A C 1
ATOM 2377 O O . VAL A 1 287 ? -46.193 -2.170 24.184 1.00 42.88 287 VAL A O 1
ATOM 2380 N N . ALA A 1 288 ? -43.998 -2.413 23.918 1.00 45.50 288 ALA A N 1
ATOM 2381 C CA . ALA A 1 288 ? -43.623 -1.497 25.005 1.00 45.50 288 ALA A CA 1
ATOM 2382 C C . ALA A 1 288 ? -44.035 -0.019 24.836 1.00 45.50 288 ALA A C 1
ATOM 2384 O O . ALA A 1 288 ? -44.175 0.683 25.837 1.00 45.50 288 ALA A O 1
ATOM 2385 N N . VAL A 1 289 ? -44.281 0.477 23.619 1.00 42.66 289 VAL A N 1
ATOM 2386 C CA . VAL A 1 289 ? -44.656 1.898 23.445 1.00 42.66 289 VAL A CA 1
ATOM 2387 C C . VAL A 1 289 ? -46.076 2.173 23.964 1.00 42.66 289 VAL A C 1
ATOM 2389 O O . VAL A 1 289 ? -46.357 3.268 24.446 1.00 42.66 289 VAL A O 1
ATOM 2392 N N . PHE A 1 290 ? -46.961 1.171 23.950 1.00 35.38 290 PHE A N 1
ATOM 2393 C CA . PHE A 1 290 ? -48.362 1.350 24.344 1.00 35.38 290 PHE A CA 1
ATOM 2394 C C . PHE A 1 290 ? -48.580 1.295 25.865 1.00 35.38 290 PHE A C 1
ATOM 2396 O O . PHE A 1 290 ? -49.450 1.984 26.394 1.00 35.38 290 PHE A O 1
ATOM 2403 N N . VAL A 1 291 ? -47.767 0.515 26.587 1.00 39.19 291 VAL A N 1
ATOM 2404 C CA . VAL A 1 291 ? -47.910 0.339 28.045 1.00 39.19 291 VAL A CA 1
ATOM 2405 C C . VAL A 1 291 ? -47.317 1.523 28.816 1.00 39.19 291 VAL A C 1
ATOM 2407 O O . VAL A 1 291 ? -47.890 1.945 29.819 1.00 39.19 291 VAL A O 1
ATOM 2410 N N . LEU A 1 292 ? -46.227 2.124 28.319 1.00 39.12 292 LEU A N 1
ATOM 2411 C CA . LEU A 1 292 ? -45.589 3.267 28.981 1.00 39.12 292 LEU A CA 1
ATOM 2412 C C . LEU A 1 292 ? -46.487 4.524 28.986 1.00 39.12 292 LEU A C 1
ATOM 2414 O O . LEU A 1 292 ? -46.496 5.273 29.960 1.00 39.12 292 LEU A O 1
ATOM 2418 N N . LEU A 1 293 ? -47.280 4.733 27.927 1.00 33.50 293 LEU A N 1
ATOM 2419 C CA . LEU A 1 293 ? -48.191 5.880 27.796 1.00 33.50 293 LEU A CA 1
ATOM 2420 C C . LEU A 1 293 ? -49.463 5.752 28.648 1.00 33.50 293 LEU A C 1
ATOM 2422 O O . LEU A 1 293 ? -49.981 6.768 29.111 1.00 33.50 293 LEU A O 1
ATOM 2426 N N . LEU A 1 294 ? -49.951 4.531 28.897 1.00 34.44 294 LEU A N 1
ATOM 2427 C CA . LEU A 1 294 ? -51.130 4.317 29.744 1.00 34.44 294 LEU A CA 1
ATOM 2428 C C . LEU A 1 294 ? -50.807 4.463 31.239 1.00 34.44 294 LEU A C 1
ATOM 2430 O O . LEU A 1 294 ? -51.641 4.951 31.996 1.00 34.44 294 LEU A O 1
ATOM 2434 N N . TRP A 1 295 ? -49.596 4.078 31.657 1.00 31.70 295 TRP A N 1
ATOM 2435 C CA . TRP A 1 295 ? -49.196 4.085 33.069 1.00 31.70 295 TRP A CA 1
ATOM 2436 C C . TRP A 1 295 ? -48.845 5.492 33.586 1.00 31.70 295 TRP A C 1
ATOM 2438 O O . TRP A 1 295 ? -49.183 5.845 34.714 1.00 31.70 295 TRP A O 1
ATOM 2448 N N . LEU A 1 296 ? -48.275 6.348 32.727 1.00 35.06 296 LEU A N 1
ATOM 2449 C CA . LEU A 1 296 ? -47.998 7.759 33.045 1.00 35.06 296 LEU A CA 1
ATOM 2450 C C . LEU A 1 296 ? -49.268 8.609 33.252 1.00 35.06 296 LEU A C 1
ATOM 2452 O O . LEU A 1 296 ? -49.201 9.644 33.910 1.00 35.06 296 LEU A O 1
ATOM 2456 N N . PHE A 1 297 ? -50.428 8.185 32.735 1.00 32.03 297 PHE A N 1
ATOM 2457 C CA . PHE A 1 297 ? -51.695 8.910 32.909 1.00 32.03 297 PHE A CA 1
ATOM 2458 C C . PHE A 1 297 ? -52.501 8.485 34.144 1.00 32.03 297 PHE A C 1
ATOM 2460 O O . PHE A 1 297 ? -53.393 9.224 34.568 1.00 32.03 297 PHE A O 1
ATOM 2467 N N . THR A 1 298 ? -52.194 7.332 34.741 1.00 35.31 298 THR A N 1
ATOM 2468 C CA . THR A 1 298 ? -52.860 6.864 35.965 1.00 35.31 298 THR A CA 1
ATOM 2469 C C . THR A 1 298 ? -52.217 7.397 37.243 1.00 35.31 298 THR A C 1
ATOM 2471 O O . THR A 1 298 ? -52.932 7.598 38.216 1.00 35.31 298 THR A O 1
ATOM 2474 N N . ASP A 1 299 ? -50.925 7.732 37.230 1.00 35.62 299 ASP A N 1
ATOM 2475 C CA . ASP A 1 299 ? -50.195 8.133 38.450 1.00 35.62 299 ASP A CA 1
ATOM 2476 C C . ASP A 1 299 ? -50.200 9.652 38.735 1.00 35.62 299 ASP A C 1
ATOM 2478 O O . ASP A 1 299 ? -49.728 10.115 39.769 1.00 35.62 299 ASP A O 1
ATOM 2482 N N . LEU A 1 300 ? -50.777 10.463 37.840 1.00 32.94 300 LEU A N 1
ATOM 2483 C CA . LEU A 1 300 ? -50.902 11.919 38.023 1.00 32.94 300 LEU A CA 1
ATOM 2484 C C . LEU A 1 300 ? -52.234 12.358 38.655 1.00 32.94 300 LEU A C 1
ATOM 2486 O O . LEU A 1 300 ? -52.441 13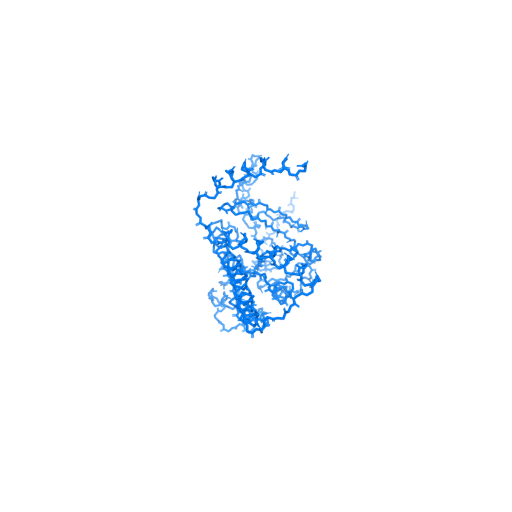.553 38.863 1.00 32.94 300 LEU A O 1
ATOM 2490 N N . LYS A 1 301 ? -53.136 11.421 38.984 1.00 34.59 301 LYS A N 1
ATOM 2491 C CA . LYS A 1 301 ? -54.413 11.736 39.653 1.00 34.59 301 LYS A CA 1
ATOM 2492 C C . LYS A 1 301 ? -54.422 11.506 41.167 1.00 34.59 301 LYS A C 1
ATOM 2494 O O . LYS A 1 301 ? -55.259 12.115 41.827 1.00 34.59 301 LYS A O 1
ATOM 2499 N N . ASP A 1 302 ? -53.465 10.765 41.726 1.00 38.06 302 ASP A N 1
ATOM 2500 C CA . ASP A 1 302 ? -53.507 10.370 43.145 1.00 38.06 302 ASP A CA 1
ATOM 2501 C C . ASP A 1 302 ? -52.547 11.141 44.074 1.00 38.06 302 ASP A C 1
ATOM 2503 O O . ASP A 1 302 ? -52.524 10.903 45.278 1.00 38.06 302 ASP A O 1
ATOM 2507 N N . VAL A 1 303 ? -51.824 12.151 43.572 1.00 38.78 303 VAL A N 1
ATOM 2508 C CA . VAL A 1 303 ? -50.886 12.963 44.388 1.00 38.78 303 VAL A CA 1
ATOM 2509 C C . VAL A 1 303 ? -51.516 14.254 44.959 1.00 38.78 303 VAL A C 1
ATOM 2511 O O . VAL A 1 303 ? -50.840 15.037 45.614 1.00 38.78 303 VAL A O 1
ATOM 2514 N N . THR A 1 304 ? -52.825 14.499 44.796 1.00 38.59 304 THR A N 1
ATOM 2515 C CA . THR A 1 304 ? -53.476 15.730 45.327 1.00 38.59 304 THR A CA 1
ATOM 2516 C C . THR A 1 304 ? -54.526 15.528 46.425 1.00 38.59 304 THR A C 1
ATOM 2518 O O . THR A 1 304 ? -55.230 16.477 46.766 1.00 38.59 304 THR A O 1
ATOM 2521 N N . ARG A 1 305 ? -54.636 14.349 47.054 1.00 36.25 305 ARG A N 1
ATOM 2522 C CA . ARG A 1 305 ? -55.555 14.157 48.197 1.00 36.25 305 ARG A CA 1
ATOM 2523 C C . ARG A 1 305 ? -54.996 13.231 49.276 1.00 36.25 305 ARG A C 1
ATOM 2525 O O . ARG A 1 305 ? -55.379 12.071 49.334 1.00 36.25 305 ARG A O 1
ATOM 2532 N N . ALA A 1 306 ? -54.151 13.761 50.159 1.00 36.16 306 ALA A N 1
ATOM 2533 C CA . ALA A 1 306 ? -53.937 13.183 51.491 1.00 36.16 306 ALA A CA 1
ATOM 2534 C C . ALA A 1 306 ? -53.254 14.169 52.463 1.00 36.16 306 ALA A C 1
ATOM 2536 O O . ALA A 1 306 ? -52.254 13.817 53.069 1.00 36.16 306 ALA A O 1
ATOM 2537 N N . GLU A 1 307 ? -53.786 15.385 52.627 1.00 39.19 307 GLU A N 1
ATOM 2538 C CA . GLU A 1 307 ? -53.580 16.201 53.840 1.00 39.19 307 GLU A CA 1
ATOM 2539 C C . GLU A 1 307 ? -54.864 16.998 54.135 1.00 39.19 307 GLU A C 1
ATOM 2541 O O . GLU A 1 307 ? -55.073 18.085 53.600 1.00 39.19 307 GLU A O 1
ATOM 2546 N N . CYS A 1 308 ? -55.764 16.382 54.909 1.00 33.47 308 CYS A N 1
ATOM 2547 C CA . CYS A 1 308 ? -56.698 16.987 55.868 1.00 33.47 308 CYS A CA 1
ATOM 2548 C C . CYS A 1 308 ? -57.383 15.862 56.653 1.00 33.47 308 CYS A C 1
ATOM 2550 O O . CYS A 1 308 ? -57.908 14.934 55.996 1.00 33.47 308 CYS A O 1
#

pLDDT: mean 74.14, std 22.88, range [29.92, 97.88]

InterPro domains:
  IPR001019 Guanine nucleotide binding protein, alpha subunit [PF00503] (22-215)
  IPR001019 Guanine nucleotide binding protein, alpha subunit [PS51882] (1-226)
  IPR001019 Guanine nucleotide binding protein, alpha subunit [PTHR10218] (22-222)
  IPR001019 Guanine nucleotide binding protein, alpha subunit [SM00275] (1-225)
  IPR001019 Guanine nucleotide binding protein, alpha subunit [cd00066] (22-220)
  IPR011025 G protein alpha subunit, helical insertion [G3DSA:1.10.400.10] (21-52)
  IPR011025 G protein alpha subunit, helical insertion [SSF47895] (22-53)
  IPR027417 P-loop containing nucleoside triphosphate hydrolase [G3DSA:3.40.50.300] (53-214)
  IPR027417 P-loop containing nucleoside triphosphate hydrolase [SSF52540] (46-223)

Foldseek 3Di:
DDPPPDPDPDDPVVVLQDPDQPCPVVCVVCVVQCVDPPRDDDPLNVLSDDDFDAEKDWDWDADPNRIDIDIDWGPDPVGVVRVVVVLPPAQAAEQEDALLQLVADDPVPRPHRRLVVSLVVLLCVQADPSCPNHHYAYEHEPLVNNLVCLCPPFSCVRVVVQDDNSSDSVSSVVVSLVSNCVSHPDPVDPHHYDYYYSSDPVRCVVSVVVVVVVSVVSVVVVVVVVVVVVVVVVVVVVVVVVVVVVVVVPDDDDDDDPVVVVVVVVVVVVVVVVVVVVVVPPDPDDDPVVVVVVVVVVVVPPPPDDDD